Protein AF-A0A7Y2EIY2-F1 (afdb_monomer_lite)

Structure (mmCIF, N/CA/C/O backbone):
data_AF-A0A7Y2EIY2-F1
#
_entry.id   AF-A0A7Y2EIY2-F1
#
loop_
_atom_site.group_PDB
_atom_site.id
_atom_site.type_symbol
_atom_site.label_atom_id
_atom_site.label_alt_id
_atom_site.label_comp_id
_atom_site.label_asym_id
_atom_site.label_entity_id
_atom_site.label_seq_id
_atom_site.pdbx_PDB_ins_code
_atom_site.Cartn_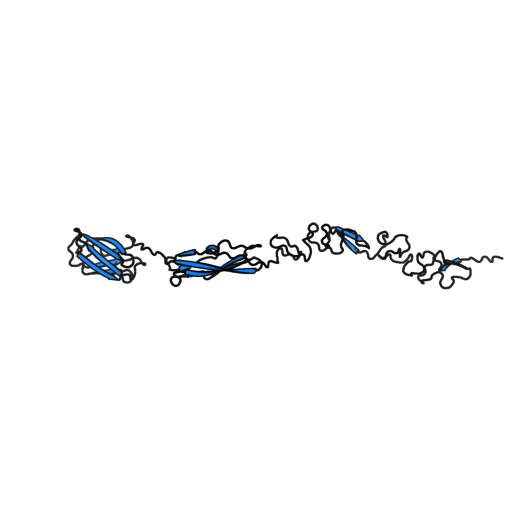x
_atom_site.Cartn_y
_atom_site.Cartn_z
_atom_site.occupancy
_atom_site.B_iso_or_equiv
_atom_site.auth_seq_id
_atom_site.auth_comp_id
_atom_site.auth_asym_id
_atom_site.auth_atom_id
_atom_site.pdbx_PDB_model_num
ATOM 1 N N . VAL A 1 1 ? 58.779 0.451 -79.834 1.00 50.25 1 VAL A N 1
ATOM 2 C CA . VAL A 1 1 ? 59.204 -0.744 -79.082 1.00 50.25 1 VAL A CA 1
ATOM 3 C C . VAL A 1 1 ? 58.528 -0.614 -77.742 1.00 50.25 1 VAL A C 1
ATOM 5 O O . VAL A 1 1 ? 58.854 0.312 -77.015 1.00 50.25 1 VAL A O 1
ATOM 8 N N . ASP A 1 2 ? 57.489 -1.407 -77.514 1.00 51.69 2 ASP A N 1
ATOM 9 C CA . ASP A 1 2 ? 57.012 -1.652 -76.159 1.00 51.69 2 ASP A CA 1
ATOM 10 C C . ASP A 1 2 ? 58.136 -2.437 -75.468 1.00 51.69 2 ASP A C 1
ATOM 12 O O . ASP A 1 2 ? 58.517 -3.509 -75.938 1.00 51.69 2 ASP A O 1
ATOM 16 N N . ASN A 1 3 ? 58.761 -1.839 -74.453 1.00 63.97 3 ASN A N 1
ATOM 17 C CA . ASN A 1 3 ? 59.913 -2.408 -73.748 1.00 63.97 3 ASN A CA 1
ATOM 18 C C . ASN A 1 3 ? 59.520 -3.560 -72.799 1.00 63.97 3 ASN A C 1
ATOM 20 O O . ASN A 1 3 ? 60.328 -3.944 -71.957 1.00 63.97 3 ASN A O 1
ATOM 24 N N . GLY A 1 4 ? 58.306 -4.111 -72.910 1.00 69.50 4 GLY A N 1
ATOM 25 C CA . GLY A 1 4 ? 57.799 -5.093 -71.954 1.00 69.50 4 GLY A CA 1
ATOM 26 C C . GLY A 1 4 ? 57.522 -4.453 -70.596 1.00 69.50 4 GLY A C 1
ATOM 27 O O . GLY A 1 4 ? 57.727 -5.091 -69.566 1.00 69.50 4 GLY A O 1
ATOM 28 N N . LEU A 1 5 ? 57.127 -3.174 -70.596 1.00 76.06 5 LEU A N 1
ATOM 29 C CA . LEU A 1 5 ? 56.765 -2.456 -69.379 1.00 76.06 5 LEU A CA 1
ATOM 30 C C . LEU A 1 5 ? 55.348 -2.862 -68.981 1.00 76.06 5 LEU A C 1
ATOM 32 O O . LEU A 1 5 ? 54.391 -2.619 -69.714 1.00 76.06 5 LEU A O 1
ATOM 36 N N . THR A 1 6 ? 55.220 -3.482 -67.815 1.00 84.88 6 THR A N 1
ATOM 37 C CA . THR A 1 6 ? 53.922 -3.808 -67.230 1.00 84.88 6 THR A CA 1
ATOM 38 C C . THR A 1 6 ? 53.329 -2.543 -66.622 1.00 84.88 6 THR A C 1
ATOM 40 O O . THR A 1 6 ? 53.934 -1.941 -65.737 1.00 84.88 6 THR A O 1
ATOM 43 N N . PHE A 1 7 ? 52.159 -2.131 -67.104 1.00 89.12 7 PHE A N 1
ATOM 44 C CA . PHE A 1 7 ? 51.381 -1.067 -66.479 1.00 89.12 7 PHE A CA 1
ATOM 45 C C . PHE A 1 7 ? 50.544 -1.656 -65.349 1.00 89.12 7 PHE A C 1
ATOM 47 O O . PHE A 1 7 ? 49.844 -2.648 -65.553 1.00 89.12 7 PHE A O 1
ATOM 54 N N . THR A 1 8 ? 50.610 -1.023 -64.184 1.00 93.75 8 THR A N 1
ATOM 55 C CA . THR A 1 8 ? 49.742 -1.319 -63.045 1.00 93.75 8 THR A CA 1
ATOM 56 C C . THR A 1 8 ? 48.711 -0.204 -62.936 1.00 93.75 8 THR A C 1
ATOM 58 O O . THR A 1 8 ? 49.049 0.975 -63.078 1.00 93.75 8 THR A O 1
ATOM 61 N N . THR A 1 9 ? 47.452 -0.578 -62.728 1.00 95.88 9 THR A N 1
ATOM 62 C CA . THR A 1 9 ? 46.372 0.362 -62.417 1.00 95.88 9 THR A CA 1
ATOM 63 C C . THR A 1 9 ? 46.366 0.622 -60.915 1.00 95.88 9 THR A C 1
ATOM 65 O O . THR A 1 9 ? 46.414 -0.325 -60.134 1.00 95.88 9 THR A O 1
ATOM 68 N N . TYR A 1 10 ? 46.332 1.896 -60.542 1.00 96.75 10 TYR A N 1
ATOM 69 C CA . TYR A 1 10 ? 46.174 2.374 -59.175 1.00 96.75 10 TYR A CA 1
ATOM 70 C C . TYR A 1 10 ? 44.894 3.210 -59.072 1.00 96.75 10 TYR A C 1
ATOM 72 O O . TYR A 1 10 ? 44.457 3.791 -60.072 1.00 96.75 10 TYR A O 1
ATOM 80 N N . TYR A 1 11 ? 44.335 3.284 -57.873 1.00 97.44 11 TYR A N 1
ATOM 81 C CA . TYR A 1 11 ? 43.035 3.866 -57.542 1.00 97.44 11 TYR A CA 1
ATOM 82 C C . TYR A 1 11 ? 43.250 5.018 -56.570 1.00 97.44 11 TYR A C 1
ATOM 84 O O . TYR A 1 11 ? 44.154 4.915 -55.744 1.00 97.44 11 TYR A O 1
ATOM 92 N N . ALA A 1 12 ? 42.540 6.133 -56.742 1.00 97.44 12 ALA A N 1
ATOM 93 C CA . ALA A 1 12 ? 42.680 7.279 -55.844 1.00 97.44 12 ALA A CA 1
ATOM 94 C C . ALA A 1 12 ? 42.303 6.861 -54.417 1.00 97.44 12 ALA A C 1
ATOM 96 O O . ALA A 1 12 ? 41.363 6.097 -54.277 1.00 97.44 12 ALA A O 1
ATOM 97 N N . ASP A 1 13 ? 43.079 7.321 -53.440 1.00 96.62 13 ASP A N 1
ATOM 98 C CA . ASP A 1 13 ? 42.888 7.126 -51.995 1.00 96.62 13 ASP A CA 1
ATOM 99 C C . ASP A 1 13 ? 42.831 8.534 -51.385 1.00 96.62 13 ASP A C 1
ATOM 101 O O . ASP A 1 13 ? 43.875 9.160 -51.126 1.00 96.62 13 ASP A O 1
ATOM 105 N N . SER A 1 14 ? 41.631 9.119 -51.347 1.00 96.25 14 SER A N 1
ATOM 106 C CA . SER A 1 14 ? 41.454 10.543 -51.031 1.00 96.25 14 SER A CA 1
ATOM 107 C C . SER A 1 14 ? 41.380 10.821 -49.528 1.00 96.25 14 SER A C 1
ATOM 109 O O . SER A 1 14 ? 41.722 11.937 -49.108 1.00 96.25 14 SER A O 1
ATOM 111 N N . ASP A 1 15 ? 40.989 9.840 -48.718 1.00 95.38 15 ASP A N 1
ATOM 112 C CA . ASP A 1 15 ? 40.907 9.945 -47.259 1.00 95.38 15 ASP A CA 1
ATOM 113 C C . ASP A 1 15 ? 42.097 9.311 -46.508 1.00 95.38 15 ASP A C 1
ATOM 115 O O . ASP A 1 15 ? 42.332 9.643 -45.338 1.00 95.38 15 ASP A O 1
ATOM 119 N N . GLY A 1 16 ? 42.934 8.537 -47.203 1.00 94.81 16 GLY A N 1
ATOM 120 C CA . GLY A 1 16 ? 44.201 8.010 -46.712 1.00 94.81 16 GLY A CA 1
ATOM 121 C C . GLY A 1 16 ? 44.085 6.712 -45.915 1.00 94.81 16 GLY A C 1
ATOM 122 O O . GLY A 1 16 ? 44.970 6.456 -45.085 1.00 94.81 16 GLY A O 1
ATOM 123 N N . ASP A 1 17 ? 43.027 5.927 -46.107 1.00 95.06 17 ASP A N 1
ATOM 124 C CA . ASP A 1 17 ? 42.770 4.690 -45.363 1.00 95.06 17 ASP A CA 1
ATOM 125 C C . ASP A 1 17 ? 43.357 3.418 -45.998 1.00 95.06 17 ASP A C 1
ATOM 127 O O . ASP A 1 17 ? 43.323 2.341 -45.394 1.00 95.06 17 ASP A O 1
ATOM 131 N N . THR A 1 18 ? 44.024 3.577 -47.146 1.00 95.81 18 THR A N 1
ATOM 132 C CA . THR A 1 18 ? 44.702 2.554 -47.955 1.00 95.81 18 THR A CA 1
ATOM 133 C C . THR A 1 18 ? 43.826 1.727 -48.896 1.00 95.81 18 THR A C 1
ATOM 135 O O . THR A 1 18 ? 44.367 0.881 -49.625 1.00 95.81 18 THR A O 1
ATOM 138 N N . PHE A 1 19 ? 42.529 2.003 -48.937 1.00 96.69 19 PHE A N 1
ATOM 139 C CA . PHE A 1 19 ? 41.610 1.551 -49.971 1.00 96.69 19 PHE A CA 1
ATOM 140 C C . PHE A 1 19 ? 41.433 2.677 -51.001 1.00 96.69 19 PHE A C 1
ATOM 142 O O . PHE A 1 19 ? 41.952 3.774 -50.823 1.00 96.69 19 PHE A O 1
ATOM 149 N N . GLY A 1 20 ? 40.901 2.369 -52.185 1.00 95.81 20 GLY A N 1
ATOM 150 C CA . GLY A 1 20 ? 40.777 3.397 -53.215 1.00 95.81 20 GLY A CA 1
ATOM 151 C C . GLY A 1 20 ? 39.577 3.239 -54.129 1.00 95.81 20 GLY A C 1
ATOM 152 O O . GLY A 1 20 ? 39.061 2.136 -54.323 1.00 95.81 20 GLY A O 1
ATOM 153 N N . ASP A 1 21 ? 39.166 4.353 -54.735 1.00 95.19 21 ASP A N 1
ATOM 154 C CA . ASP A 1 21 ? 37.967 4.469 -55.566 1.00 95.19 21 ASP A CA 1
ATOM 155 C C . ASP A 1 21 ? 38.113 3.716 -56.911 1.00 95.19 21 ASP A C 1
ATOM 157 O O . ASP A 1 21 ? 38.903 4.125 -57.780 1.00 95.19 21 ASP A O 1
ATOM 161 N N . PRO A 1 22 ? 37.304 2.670 -57.183 1.00 92.94 22 PRO A N 1
ATOM 162 C CA . PRO A 1 22 ? 37.333 1.931 -58.448 1.00 92.94 22 PRO A CA 1
ATOM 163 C C . PRO A 1 22 ? 36.976 2.782 -59.679 1.00 92.94 22 PRO A C 1
ATOM 165 O O . PRO A 1 22 ? 37.293 2.401 -60.812 1.00 92.94 22 PRO A O 1
ATOM 168 N N . SER A 1 23 ? 36.313 3.924 -59.486 1.00 93.81 23 SER A N 1
ATOM 169 C CA . SER A 1 23 ? 35.916 4.865 -60.533 1.00 93.81 23 SER A CA 1
ATOM 170 C C . SER A 1 23 ? 36.991 5.915 -60.853 1.00 93.81 23 SER A C 1
ATOM 172 O O . SER A 1 23 ? 36.981 6.490 -61.950 1.00 93.81 23 SER A O 1
ATOM 174 N N . SER A 1 24 ? 37.973 6.098 -59.963 1.00 95.06 24 SER A N 1
ATOM 175 C CA . SER A 1 24 ? 39.055 7.076 -60.088 1.00 95.06 24 SER A CA 1
ATOM 176 C C . SER A 1 24 ? 40.410 6.378 -60.221 1.00 95.06 24 SER A C 1
ATOM 178 O O . SER A 1 24 ? 41.074 6.044 -59.244 1.00 95.06 24 SER A O 1
ATOM 180 N N . THR A 1 25 ? 40.846 6.141 -61.465 1.00 96.25 25 THR A N 1
ATOM 181 C CA . THR A 1 25 ? 42.026 5.302 -61.743 1.00 96.25 25 THR A CA 1
ATOM 182 C C . THR A 1 25 ? 43.114 5.993 -62.554 1.00 96.25 25 THR A C 1
ATOM 184 O O . THR A 1 25 ? 42.864 6.844 -63.412 1.00 96.25 25 THR A O 1
ATOM 187 N N . VAL A 1 26 ? 44.353 5.554 -62.339 1.00 95.31 26 VAL A N 1
ATOM 188 C CA . VAL A 1 26 ? 45.524 5.932 -63.134 1.00 95.31 26 VAL A CA 1
ATOM 189 C C . VAL A 1 26 ? 46.367 4.696 -63.442 1.00 95.31 26 VAL A C 1
ATOM 191 O O . VAL A 1 26 ? 46.608 3.856 -62.583 1.00 95.31 26 VAL A O 1
ATOM 194 N N . SER A 1 27 ? 46.826 4.554 -64.687 1.00 94.50 27 SER A N 1
ATOM 195 C CA . SER A 1 27 ? 47.703 3.444 -65.091 1.00 94.50 27 SER A CA 1
ATOM 196 C C . SER A 1 27 ? 49.106 3.950 -65.401 1.00 94.50 27 SER A C 1
ATOM 198 O O . SER A 1 27 ? 49.280 4.840 -66.234 1.00 94.50 27 SER A O 1
ATOM 200 N N . THR A 1 28 ? 50.114 3.369 -64.752 1.00 93.12 28 THR A N 1
ATOM 201 C CA . THR A 1 28 ? 51.519 3.786 -64.882 1.00 93.12 28 THR A CA 1
ATOM 202 C C . THR A 1 28 ? 52.478 2.597 -64.772 1.00 93.12 28 THR A C 1
ATOM 204 O O . THR A 1 28 ? 52.131 1.550 -64.227 1.00 93.12 28 THR A O 1
ATOM 207 N N . CYS A 1 29 ? 53.687 2.750 -65.317 1.00 91.31 29 CYS A N 1
ATOM 208 C CA . CYS A 1 29 ? 54.797 1.805 -65.174 1.00 91.31 29 CYS A CA 1
ATOM 209 C C . CYS A 1 29 ? 55.865 2.267 -64.159 1.00 91.31 29 CYS A C 1
ATOM 211 O O . CYS A 1 29 ? 56.843 1.552 -63.951 1.00 91.31 29 CYS A O 1
ATOM 213 N N . ASP A 1 30 ? 55.680 3.436 -63.529 1.00 89.06 30 ASP A N 1
ATOM 214 C CA . ASP A 1 30 ? 56.668 4.082 -62.645 1.00 89.06 30 ASP A CA 1
ATOM 215 C C . ASP A 1 30 ? 56.374 3.898 -61.135 1.00 89.06 30 ASP A C 1
ATOM 217 O O . ASP A 1 30 ? 57.041 4.498 -60.293 1.00 89.06 30 ASP A O 1
ATOM 221 N N . GLY A 1 31 ? 55.403 3.045 -60.781 1.00 86.75 31 GLY A N 1
ATOM 222 C CA . GLY A 1 31 ? 54.937 2.819 -59.402 1.00 86.75 31 GLY A CA 1
ATOM 223 C C . GLY A 1 31 ? 53.730 3.684 -59.007 1.00 86.75 31 GLY A C 1
ATOM 224 O O . GLY A 1 31 ? 53.249 4.474 -59.815 1.00 86.75 31 GLY A O 1
ATOM 225 N N . ALA A 1 32 ? 53.232 3.517 -57.774 1.00 90.81 32 ALA A N 1
ATOM 226 C CA . ALA A 1 32 ? 52.038 4.208 -57.272 1.00 90.81 32 ALA A CA 1
ATOM 227 C C . ALA A 1 32 ? 52.253 5.733 -57.204 1.00 90.81 32 ALA A C 1
ATOM 229 O O . ALA A 1 32 ? 53.194 6.180 -56.535 1.00 90.81 32 ALA A O 1
ATOM 230 N N . PRO A 1 33 ? 51.415 6.549 -57.867 1.00 94.50 33 PRO A N 1
ATOM 231 C CA . PRO A 1 33 ? 51.390 7.990 -57.632 1.00 94.50 33 PRO A CA 1
ATOM 232 C C . PRO A 1 33 ? 50.999 8.317 -56.181 1.00 94.50 33 PRO A C 1
ATOM 234 O O . PRO A 1 33 ? 50.377 7.511 -55.499 1.00 94.50 33 PRO A O 1
ATOM 237 N N . ALA A 1 34 ? 51.359 9.506 -55.692 1.00 94.31 34 ALA A N 1
ATOM 238 C CA . ALA A 1 34 ? 50.953 9.935 -54.350 1.00 94.31 34 ALA A CA 1
ATOM 239 C C . ALA A 1 34 ? 49.422 10.083 -54.263 1.00 94.31 34 ALA A C 1
ATOM 241 O O . ALA A 1 34 ? 48.839 10.716 -55.144 1.00 94.31 34 ALA A O 1
ATOM 242 N N . GLY A 1 35 ? 48.813 9.536 -53.204 1.00 94.31 35 GLY A N 1
ATOM 243 C CA . GLY A 1 35 ? 47.353 9.490 -53.029 1.00 94.31 35 GLY A CA 1
ATOM 244 C C . GLY A 1 35 ? 46.663 8.437 -53.899 1.00 94.31 35 GLY A C 1
ATOM 245 O O . GLY A 1 35 ? 45.518 8.635 -54.279 1.00 94.31 35 GLY A O 1
ATOM 246 N N . TYR A 1 36 ? 47.386 7.387 -54.309 1.00 96.69 36 TYR A N 1
ATOM 247 C CA . TYR A 1 36 ? 46.819 6.257 -55.037 1.00 96.69 36 TYR A CA 1
ATOM 248 C C . TYR A 1 36 ? 47.320 4.922 -54.469 1.00 96.69 36 TYR A C 1
ATOM 250 O O . TYR A 1 36 ? 48.512 4.774 -54.175 1.00 96.69 36 TYR A O 1
ATOM 258 N N . VAL A 1 37 ? 46.440 3.925 -54.411 1.00 96.50 37 VAL A N 1
ATOM 259 C CA . VAL A 1 37 ? 46.707 2.569 -53.906 1.00 96.50 37 VAL A CA 1
ATOM 260 C C . VAL A 1 37 ? 46.382 1.499 -54.949 1.00 96.50 37 VAL A C 1
ATOM 262 O O . VAL A 1 37 ? 45.875 1.787 -56.030 1.00 96.50 37 VAL A O 1
ATOM 265 N N . THR A 1 38 ? 46.781 0.250 -54.697 1.00 95.75 38 THR A N 1
ATOM 266 C CA . THR A 1 38 ? 46.476 -0.880 -55.599 1.00 95.75 38 THR A CA 1
ATOM 267 C C . THR A 1 38 ? 45.135 -1.532 -55.312 1.00 95.75 38 THR A C 1
ATOM 269 O O . THR A 1 38 ? 44.630 -2.251 -56.173 1.00 95.75 38 THR A O 1
ATOM 272 N N . ASP A 1 39 ? 44.628 -1.344 -54.097 1.00 95.56 39 ASP A N 1
ATOM 273 C CA . ASP A 1 39 ? 43.309 -1.819 -53.710 1.00 95.56 39 ASP A CA 1
ATOM 274 C C . ASP A 1 39 ? 42.236 -0.893 -54.299 1.00 95.56 39 ASP A C 1
ATOM 276 O O . ASP A 1 39 ? 42.481 0.292 -54.486 1.00 95.56 39 ASP A O 1
ATOM 280 N N . ASN A 1 40 ? 41.090 -1.445 -54.673 1.00 95.38 40 ASN A N 1
ATOM 281 C CA . ASN A 1 40 ? 40.009 -0.725 -55.348 1.00 95.38 40 ASN A CA 1
ATOM 282 C C . ASN A 1 40 ? 38.635 -1.005 -54.748 1.00 95.38 40 ASN A C 1
ATOM 284 O O . ASN A 1 40 ? 37.622 -0.960 -55.449 1.00 95.38 40 ASN A O 1
ATOM 288 N N . THR A 1 41 ? 38.641 -1.437 -53.494 1.00 95.25 41 THR A N 1
ATOM 289 C CA . THR A 1 41 ? 37.476 -1.982 -52.804 1.00 95.25 41 THR A CA 1
ATOM 290 C C . THR A 1 41 ? 36.796 -0.956 -51.900 1.00 95.25 41 THR A C 1
ATOM 292 O O . THR A 1 41 ? 35.857 -1.313 -51.199 1.00 95.25 41 THR A O 1
ATOM 295 N N . ASP A 1 42 ? 37.223 0.307 -51.960 1.00 95.50 42 ASP A N 1
ATOM 296 C CA . ASP A 1 42 ? 36.619 1.410 -51.217 1.00 95.50 42 ASP A CA 1
ATOM 297 C C . ASP A 1 42 ? 35.251 1.791 -51.799 1.00 95.50 42 ASP A C 1
ATOM 299 O O . ASP A 1 42 ? 35.110 1.992 -53.015 1.00 95.50 42 ASP A O 1
ATOM 303 N N . CYS A 1 43 ? 34.242 1.868 -50.932 1.00 93.81 43 CYS A N 1
ATOM 304 C CA . CYS A 1 43 ? 32.895 2.279 -51.296 1.00 93.81 43 CYS A CA 1
ATOM 305 C C . CYS A 1 43 ? 32.601 3.770 -51.029 1.00 93.81 43 CYS A C 1
ATOM 307 O O . CYS A 1 43 ? 31.674 4.297 -51.656 1.00 93.81 43 CYS A O 1
ATOM 309 N N . ASP A 1 44 ? 33.398 4.471 -50.212 1.00 95.00 44 ASP A N 1
ATOM 310 C CA . ASP A 1 44 ? 33.376 5.930 -50.038 1.00 95.00 44 ASP A CA 1
ATOM 311 C C . ASP A 1 44 ? 34.788 6.485 -49.767 1.00 95.00 44 ASP A C 1
ATOM 313 O O . ASP A 1 44 ? 35.144 6.788 -48.634 1.00 95.00 44 ASP A O 1
ATOM 317 N N . ASP A 1 45 ? 35.517 6.770 -50.853 1.00 94.56 45 ASP A N 1
ATOM 318 C CA . ASP A 1 45 ? 36.885 7.335 -50.870 1.00 94.56 45 ASP A CA 1
ATOM 319 C C . ASP A 1 45 ? 37.023 8.712 -50.187 1.00 94.56 45 ASP A C 1
ATOM 321 O O . ASP A 1 45 ? 38.080 9.344 -50.205 1.00 94.56 45 ASP A O 1
ATOM 325 N N . THR A 1 46 ? 35.940 9.260 -49.634 1.00 95.81 46 THR A N 1
ATOM 326 C CA . THR A 1 46 ? 35.964 10.498 -48.851 1.00 95.81 46 THR A CA 1
ATOM 327 C C . THR A 1 46 ? 35.868 10.274 -47.341 1.00 95.81 46 THR A C 1
ATOM 329 O O . THR A 1 46 ? 35.969 11.254 -46.586 1.00 95.81 46 THR A O 1
ATOM 332 N N . ALA A 1 47 ? 35.693 9.031 -46.891 1.00 96.31 47 ALA A N 1
ATOM 333 C CA . ALA A 1 47 ? 35.430 8.661 -45.512 1.00 96.31 47 ALA A CA 1
ATOM 334 C C . ALA A 1 47 ? 36.247 7.436 -45.054 1.00 96.31 47 ALA A C 1
ATOM 336 O O . ALA A 1 47 ? 35.769 6.315 -45.101 1.00 96.31 47 ALA A O 1
ATOM 337 N N . ALA A 1 48 ? 37.382 7.683 -44.386 1.00 95.88 48 ALA A N 1
ATOM 338 C CA . ALA A 1 48 ? 38.332 6.651 -43.927 1.00 95.88 48 ALA A CA 1
ATOM 339 C C . ALA A 1 48 ? 37.785 5.586 -42.942 1.00 95.88 48 ALA A C 1
ATOM 341 O O . ALA A 1 48 ? 38.527 4.739 -42.441 1.00 95.88 48 ALA A O 1
ATOM 342 N N . ALA A 1 49 ? 36.518 5.705 -42.544 1.00 95.94 49 ALA A N 1
ATOM 343 C CA . ALA A 1 49 ? 35.797 4.738 -41.721 1.00 95.94 49 ALA A CA 1
ATOM 344 C C . ALA A 1 49 ? 34.845 3.854 -42.548 1.00 95.94 49 ALA A C 1
ATOM 346 O O . ALA A 1 49 ? 34.122 3.060 -41.955 1.00 95.94 49 ALA A O 1
ATOM 347 N N . VAL A 1 50 ? 34.822 4.021 -43.870 1.00 96.81 50 VAL A N 1
ATOM 348 C CA . VAL A 1 50 ? 33.937 3.351 -44.820 1.00 96.81 50 VAL A CA 1
ATOM 349 C C . VAL A 1 50 ? 34.812 2.599 -45.820 1.00 96.81 50 VAL A C 1
ATOM 351 O O . VAL A 1 50 ? 35.134 3.090 -46.891 1.00 96.81 50 VAL A O 1
ATOM 354 N N . ASN A 1 51 ? 35.266 1.415 -45.424 1.00 95.94 51 ASN A N 1
ATOM 355 C CA . ASN A 1 51 ? 36.147 0.571 -46.220 1.00 95.94 51 ASN A CA 1
ATOM 356 C C . ASN A 1 51 ? 36.032 -0.900 -45.799 1.00 95.94 51 ASN A C 1
ATOM 358 O O . ASN A 1 51 ? 35.646 -1.181 -44.669 1.00 95.94 51 ASN A O 1
ATOM 362 N N . PRO A 1 52 ? 36.499 -1.860 -46.616 1.00 96.06 52 PRO A N 1
ATOM 363 C CA . PRO A 1 52 ? 36.379 -3.297 -46.334 1.00 96.06 52 PRO A CA 1
ATOM 364 C C . PRO A 1 52 ? 37.019 -3.845 -45.058 1.00 96.06 52 PRO A C 1
ATOM 366 O O . PRO A 1 52 ? 36.888 -5.035 -44.764 1.00 96.06 52 PRO A O 1
ATOM 369 N N . ALA A 1 53 ? 37.797 -3.037 -44.339 1.00 95.25 53 ALA A N 1
ATOM 370 C CA . ALA A 1 53 ? 38.375 -3.407 -43.053 1.00 95.25 53 ALA A CA 1
ATOM 371 C C . ALA A 1 53 ? 37.744 -2.654 -41.871 1.00 95.25 53 ALA A C 1
ATOM 373 O O . ALA A 1 53 ? 38.169 -2.868 -40.727 1.00 95.25 53 ALA A O 1
ATOM 374 N N . ALA A 1 54 ? 36.773 -1.778 -42.123 1.00 95.94 54 ALA A N 1
ATOM 375 C CA . ALA A 1 54 ? 36.025 -1.088 -41.093 1.00 95.94 54 ALA A CA 1
ATOM 376 C C . ALA A 1 54 ? 35.133 -2.062 -40.309 1.00 95.94 54 ALA A C 1
ATOM 378 O O . ALA A 1 54 ? 34.963 -3.228 -40.653 1.00 95.94 54 ALA A O 1
ATOM 379 N N . THR A 1 55 ? 34.630 -1.593 -39.172 1.00 95.25 55 THR A N 1
ATOM 380 C CA . THR A 1 55 ? 33.619 -2.314 -38.397 1.00 95.25 55 THR A CA 1
ATOM 381 C C . THR A 1 55 ? 32.286 -1.666 -38.681 1.00 95.25 55 THR A C 1
ATOM 383 O O . THR A 1 55 ? 32.167 -0.460 -38.466 1.00 95.25 55 THR A O 1
ATOM 386 N N . GLU A 1 56 ? 31.306 -2.469 -39.067 1.00 96.81 56 GLU A N 1
ATOM 387 C CA . GLU A 1 56 ? 29.939 -2.001 -39.221 1.00 96.81 56 GLU A CA 1
ATOM 388 C C . GLU A 1 56 ? 29.369 -1.513 -37.884 1.00 96.81 56 GLU A C 1
ATOM 390 O O . GLU A 1 56 ? 29.470 -2.182 -36.841 1.00 96.81 56 GLU A O 1
ATOM 395 N N . ILE A 1 57 ? 28.778 -0.321 -37.902 1.00 95.81 57 ILE A N 1
ATOM 396 C CA . ILE A 1 57 ? 28.130 0.297 -36.747 1.00 95.81 57 ILE A CA 1
ATOM 397 C C . ILE A 1 57 ? 26.737 0.802 -37.111 1.00 95.81 57 ILE A C 1
ATOM 399 O O . ILE A 1 57 ? 26.442 1.070 -38.259 1.00 95.81 57 ILE A O 1
ATOM 403 N N . CYS A 1 58 ? 25.886 0.978 -36.098 1.00 96.50 58 CYS A N 1
ATOM 404 C CA . CYS A 1 58 ? 24.528 1.498 -36.272 1.00 96.50 58 CYS A CA 1
ATOM 405 C C . CYS A 1 58 ? 24.497 2.998 -36.651 1.00 96.50 58 CYS A C 1
ATOM 407 O O . CYS A 1 58 ? 24.167 3.841 -35.805 1.00 96.50 58 CYS A O 1
ATOM 409 N N . ASP A 1 59 ? 24.851 3.349 -37.886 1.00 95.12 59 ASP A N 1
ATOM 410 C CA . ASP A 1 59 ? 24.826 4.723 -38.406 1.00 95.12 59 ASP A CA 1
ATOM 411 C C . ASP A 1 59 ? 24.086 4.884 -39.752 1.00 95.12 59 ASP A C 1
ATOM 413 O O . ASP A 1 59 ? 23.901 6.018 -40.218 1.00 95.12 59 ASP A O 1
ATOM 417 N N . GLY A 1 60 ? 23.567 3.789 -40.320 1.00 94.12 60 GLY A N 1
ATOM 418 C CA . GLY A 1 60 ? 22.839 3.782 -41.589 1.00 94.12 60 GLY A CA 1
ATOM 419 C C . GLY A 1 60 ? 23.727 3.803 -42.834 1.00 94.12 60 GLY A C 1
ATOM 420 O O . GLY A 1 60 ? 23.208 4.065 -43.928 1.00 94.12 60 GLY A O 1
ATOM 421 N N . ILE A 1 61 ? 25.031 3.570 -42.683 1.00 95.06 61 ILE A N 1
ATOM 422 C CA . ILE A 1 61 ? 26.029 3.473 -43.749 1.00 95.06 61 ILE A CA 1
ATOM 423 C C . ILE A 1 61 ? 26.582 2.045 -43.754 1.00 95.06 61 ILE A C 1
ATOM 425 O O . ILE A 1 61 ? 26.792 1.477 -42.701 1.00 95.06 61 ILE A O 1
ATOM 429 N N . ASP A 1 62 ? 26.839 1.500 -44.944 1.00 96.69 62 ASP A N 1
ATOM 430 C CA . ASP A 1 62 ? 27.629 0.274 -45.130 1.00 96.69 62 ASP A CA 1
ATOM 431 C C . ASP A 1 62 ? 29.103 0.626 -44.879 1.00 96.69 62 ASP A C 1
ATOM 433 O O . ASP A 1 62 ? 29.790 1.105 -45.786 1.00 96.69 62 ASP A O 1
ATOM 437 N N . ASN A 1 63 ? 29.557 0.543 -43.628 1.00 96.75 63 ASN A N 1
ATOM 438 C CA . ASN A 1 63 ? 30.905 0.934 -43.239 1.00 96.75 63 ASN A CA 1
ATOM 439 C C . ASN A 1 63 ? 31.941 -0.069 -43.750 1.00 96.75 63 ASN A C 1
ATOM 441 O O . ASN A 1 63 ? 33.050 0.347 -44.071 1.00 96.75 63 ASN A O 1
ATOM 445 N N . ASP A 1 64 ? 31.624 -1.364 -43.811 1.00 96.50 64 ASP A N 1
ATOM 446 C CA . ASP A 1 64 ? 32.574 -2.405 -44.222 1.00 96.50 64 ASP A CA 1
ATOM 447 C C . ASP A 1 64 ? 32.473 -2.815 -45.706 1.00 96.50 64 ASP A C 1
ATOM 449 O O . ASP A 1 64 ? 33.149 -3.740 -46.165 1.00 96.50 64 ASP A O 1
ATOM 453 N N . CYS A 1 65 ? 31.699 -2.061 -46.489 1.00 95.56 65 CYS A N 1
ATOM 454 C CA . CYS A 1 65 ? 31.546 -2.190 -47.935 1.00 95.56 65 CYS A CA 1
ATOM 455 C C . CYS A 1 65 ? 31.145 -3.603 -48.404 1.00 95.56 65 CYS A C 1
ATOM 457 O O . CYS A 1 65 ? 31.489 -4.009 -49.528 1.00 95.56 65 CYS A O 1
ATOM 459 N N . ASP A 1 66 ? 30.446 -4.383 -47.578 1.00 95.62 66 ASP A N 1
ATOM 460 C CA . ASP A 1 66 ? 30.027 -5.745 -47.914 1.00 95.62 66 ASP A CA 1
ATOM 461 C C . ASP A 1 66 ? 28.653 -5.800 -48.623 1.00 95.62 66 ASP A C 1
ATOM 463 O O . ASP A 1 66 ? 28.260 -6.834 -49.192 1.00 95.62 66 ASP A O 1
ATOM 467 N N . GLY A 1 67 ? 27.972 -4.649 -48.697 1.00 95.06 67 GLY A N 1
ATOM 468 C CA . GLY A 1 67 ? 26.669 -4.454 -49.322 1.00 95.06 67 GLY A CA 1
ATOM 469 C C . GLY A 1 67 ? 25.479 -4.636 -48.378 1.00 95.06 67 GLY A C 1
ATOM 470 O O . GLY A 1 67 ? 24.333 -4.616 -48.853 1.00 95.06 67 GLY A O 1
ATOM 471 N N . LEU A 1 68 ? 25.720 -4.844 -47.085 1.00 96.81 68 LEU A N 1
ATOM 472 C CA . LEU A 1 68 ? 24.727 -4.891 -46.019 1.00 96.81 68 LEU A CA 1
ATOM 473 C C . LEU A 1 68 ? 24.841 -3.619 -45.164 1.00 96.81 68 LEU A C 1
ATOM 475 O O . LEU A 1 68 ? 25.851 -2.939 -45.172 1.00 96.81 68 LEU A O 1
ATOM 479 N N . ILE A 1 69 ? 23.742 -3.228 -44.517 1.00 95.75 69 ILE A N 1
ATOM 480 C CA . ILE A 1 69 ? 23.684 -2.006 -43.699 1.00 95.75 69 ILE A CA 1
ATOM 481 C C . ILE A 1 69 ? 23.004 -2.351 -42.380 1.00 95.75 69 ILE A C 1
ATOM 483 O O . ILE A 1 69 ? 21.902 -2.921 -42.397 1.00 95.75 69 ILE A O 1
ATOM 487 N N . ASP A 1 70 ? 23.607 -1.941 -41.266 1.00 95.50 70 ASP A N 1
ATOM 488 C CA . ASP A 1 70 ? 23.057 -2.031 -39.912 1.00 95.50 70 ASP A CA 1
ATOM 489 C C . ASP A 1 70 ? 22.475 -3.437 -39.603 1.00 95.50 70 ASP A C 1
ATOM 491 O O . ASP A 1 70 ? 23.150 -4.455 -39.700 1.00 95.50 70 ASP A O 1
ATOM 495 N N . ASP A 1 71 ? 21.176 -3.529 -39.274 1.00 95.44 71 ASP A N 1
ATOM 496 C CA . ASP A 1 71 ? 20.466 -4.766 -38.913 1.00 95.44 71 ASP A CA 1
ATOM 497 C C . ASP A 1 71 ? 20.429 -5.820 -40.040 1.00 95.44 71 ASP A C 1
ATOM 499 O O . ASP A 1 71 ? 20.053 -6.974 -39.804 1.00 95.44 71 ASP A O 1
ATOM 503 N N . ALA A 1 72 ? 20.757 -5.437 -41.279 1.00 95.94 72 ALA A N 1
ATOM 504 C CA . ALA A 1 72 ? 20.909 -6.381 -42.381 1.00 95.94 72 ALA A CA 1
ATOM 505 C C . ALA A 1 72 ? 22.296 -7.046 -42.406 1.00 95.94 72 ALA A C 1
ATOM 507 O O . ALA A 1 72 ? 22.417 -8.102 -43.034 1.00 95.94 72 ALA A O 1
ATOM 508 N N . ASP A 1 73 ? 23.297 -6.469 -41.733 1.00 95.75 73 ASP A N 1
ATOM 509 C CA . ASP A 1 73 ? 24.665 -6.980 -41.645 1.00 95.75 73 ASP A CA 1
ATOM 510 C C . ASP A 1 73 ? 24.875 -7.839 -40.374 1.00 95.75 73 ASP A C 1
ATOM 512 O O . ASP A 1 73 ? 24.733 -7.366 -39.246 1.00 95.75 73 ASP A O 1
ATOM 516 N N . PRO A 1 74 ? 25.253 -9.126 -40.502 1.00 94.00 74 PRO A N 1
ATOM 517 C CA . PRO A 1 74 ? 25.669 -9.959 -39.374 1.00 94.00 74 PRO A CA 1
ATOM 518 C C . PRO A 1 74 ? 26.900 -9.465 -38.590 1.00 94.00 74 PRO A C 1
ATOM 520 O O . PRO A 1 74 ? 27.140 -9.987 -37.495 1.00 94.00 74 PRO A O 1
ATOM 523 N N . SER A 1 75 ? 27.710 -8.563 -39.151 1.00 94.12 75 SER A N 1
ATOM 524 C CA . SER A 1 75 ? 28.943 -8.035 -38.557 1.00 94.12 75 SER A CA 1
ATOM 525 C C . SER A 1 75 ? 28.724 -6.795 -37.670 1.00 94.12 75 SER A C 1
ATOM 527 O O . SER A 1 75 ? 29.589 -6.480 -36.842 1.00 94.12 75 SER A O 1
ATOM 529 N N . VAL A 1 76 ? 27.539 -6.172 -37.754 1.00 96.81 76 VAL A N 1
ATOM 530 C CA . VAL A 1 76 ? 27.192 -4.919 -37.068 1.00 96.81 76 VAL A CA 1
ATOM 531 C C . VAL A 1 76 ? 27.422 -4.952 -35.555 1.00 96.81 76 VAL A C 1
ATOM 533 O O . VAL A 1 76 ? 27.032 -5.871 -34.821 1.00 96.81 76 VAL A O 1
ATOM 536 N N . SER A 1 77 ? 28.005 -3.865 -35.059 1.00 94.88 77 SER A N 1
ATOM 537 C CA . SER A 1 77 ? 28.258 -3.601 -33.649 1.00 94.88 77 SER A CA 1
ATOM 538 C C . SER A 1 77 ? 27.498 -2.361 -33.163 1.00 94.88 77 SER A C 1
ATOM 540 O O . SER A 1 77 ? 27.181 -1.446 -33.913 1.00 94.88 77 SER A O 1
ATOM 542 N N . GLY A 1 78 ? 27.215 -2.302 -31.859 1.00 93.19 78 GLY A N 1
ATOM 543 C CA . GLY A 1 78 ? 26.525 -1.161 -31.240 1.00 93.19 78 GLY A CA 1
ATOM 544 C C . GLY A 1 78 ? 24.996 -1.254 -31.219 1.00 93.19 78 GLY A C 1
ATOM 545 O O . GLY A 1 78 ? 24.343 -0.296 -30.810 1.00 93.19 78 GLY A O 1
ATOM 546 N N . GLN A 1 79 ? 24.426 -2.404 -31.590 1.00 96.25 79 GLN A N 1
ATOM 547 C CA . GLN A 1 79 ? 22.990 -2.656 -31.465 1.00 96.25 79 GLN A CA 1
ATOM 548 C C . GLN A 1 79 ? 22.517 -2.546 -30.006 1.00 96.25 79 GLN A C 1
ATOM 550 O O . GLN A 1 79 ? 23.226 -2.914 -29.063 1.00 96.25 79 GLN A O 1
ATOM 555 N N . THR A 1 80 ? 21.282 -2.084 -29.826 1.00 96.81 80 THR A N 1
ATOM 556 C CA . THR A 1 80 ? 20.624 -1.993 -28.518 1.00 96.81 80 THR A CA 1
ATOM 557 C C . THR A 1 80 ? 19.714 -3.200 -28.310 1.00 96.81 80 THR A C 1
ATOM 559 O O . THR A 1 80 ? 19.129 -3.721 -29.258 1.00 96.81 80 THR A O 1
ATOM 562 N N . THR A 1 81 ? 19.604 -3.678 -27.069 1.00 97.62 81 THR A N 1
ATOM 563 C CA . THR A 1 81 ? 18.569 -4.654 -26.698 1.00 97.62 81 THR A CA 1
ATOM 564 C C . THR A 1 81 ? 17.288 -3.906 -26.353 1.00 97.62 81 THR A C 1
ATOM 566 O O . THR A 1 81 ? 17.300 -3.036 -25.486 1.00 97.62 81 THR A O 1
ATOM 569 N N . TRP A 1 82 ? 16.207 -4.260 -27.031 1.00 98.19 82 TRP A N 1
ATOM 570 C CA . TRP A 1 82 ? 14.870 -3.715 -26.862 1.00 98.19 82 TRP A CA 1
ATOM 571 C C . TRP A 1 82 ? 13.946 -4.798 -26.305 1.00 98.19 82 TRP A C 1
ATOM 573 O O . TRP A 1 82 ? 14.074 -5.961 -26.683 1.00 98.19 82 TRP A O 1
ATOM 583 N N . TYR A 1 83 ? 13.010 -4.425 -25.444 1.00 98.19 83 TYR A N 1
ATOM 584 C CA . TYR A 1 83 ? 12.114 -5.308 -24.695 1.00 98.19 83 TYR A CA 1
ATOM 585 C C . TYR A 1 83 ? 10.668 -5.033 -25.088 1.00 98.19 83 TYR A C 1
ATOM 587 O O . TYR A 1 83 ? 10.312 -3.875 -25.291 1.00 98.19 83 TYR A O 1
ATOM 595 N N . ALA A 1 84 ? 9.863 -6.077 -25.272 1.00 97.88 84 ALA A N 1
ATOM 596 C CA . ALA A 1 84 ? 8.493 -5.929 -25.751 1.00 97.88 84 ALA A CA 1
ATOM 597 C C . ALA A 1 84 ? 7.645 -5.167 -24.721 1.00 97.88 84 ALA A C 1
ATOM 599 O O . ALA A 1 84 ? 7.570 -5.583 -23.571 1.00 97.88 84 ALA A O 1
ATOM 600 N N . ASP A 1 85 ? 6.998 -4.089 -25.154 1.00 97.56 85 ASP A N 1
ATOM 601 C CA . ASP A 1 85 ? 6.069 -3.265 -24.370 1.00 97.56 85 ASP A CA 1
ATOM 602 C C . ASP A 1 85 ? 4.647 -3.624 -24.821 1.00 97.56 85 ASP A C 1
ATOM 604 O O . ASP A 1 85 ? 4.159 -3.170 -25.865 1.00 97.56 85 ASP A O 1
ATOM 608 N N . THR A 1 86 ? 4.036 -4.577 -24.115 1.00 96.06 86 THR A N 1
ATOM 609 C CA . THR A 1 86 ? 2.803 -5.240 -24.571 1.00 96.06 86 THR A CA 1
ATOM 610 C C . THR A 1 86 ? 1.547 -4.438 -24.232 1.00 96.06 86 THR A C 1
ATOM 612 O O . THR A 1 86 ? 0.564 -4.492 -24.982 1.00 96.06 86 THR A O 1
ATOM 615 N N . ASP A 1 87 ? 1.561 -3.690 -23.135 1.00 96.44 87 ASP A N 1
ATOM 616 C CA . ASP A 1 87 ? 0.419 -2.927 -22.630 1.00 96.44 87 ASP A CA 1
ATOM 617 C C . ASP A 1 87 ? 0.538 -1.405 -22.852 1.00 96.44 87 ASP A C 1
ATOM 619 O O . ASP A 1 87 ? -0.479 -0.695 -22.779 1.00 96.44 87 ASP A O 1
ATOM 623 N N . GLY A 1 88 ? 1.717 -0.927 -23.258 1.00 95.81 88 GLY A N 1
ATOM 624 C CA . GLY A 1 88 ? 1.970 0.422 -23.742 1.00 95.81 88 GLY A CA 1
ATOM 625 C C . GLY A 1 88 ? 2.301 1.439 -22.653 1.00 95.81 88 GLY A C 1
ATOM 626 O O . GLY A 1 88 ? 1.996 2.622 -22.858 1.00 95.81 88 GLY A O 1
ATOM 627 N N . ASP A 1 89 ? 2.862 1.027 -21.515 1.00 96.12 89 ASP A N 1
ATOM 628 C CA . ASP A 1 89 ? 3.264 1.935 -20.430 1.00 96.12 89 ASP A CA 1
ATOM 629 C C . ASP A 1 89 ? 4.721 2.409 -20.483 1.00 96.12 89 ASP A C 1
ATOM 631 O O . ASP A 1 89 ? 5.123 3.247 -19.671 1.00 96.12 89 ASP A O 1
ATOM 635 N N . THR A 1 90 ? 5.467 1.972 -21.500 1.00 96.75 90 THR A N 1
ATOM 636 C CA . THR A 1 90 ? 6.880 2.275 -21.767 1.00 96.75 90 THR A CA 1
ATOM 637 C C . THR A 1 90 ? 7.918 1.479 -20.979 1.00 96.75 90 THR A C 1
ATOM 639 O O . THR A 1 90 ? 9.118 1.733 -21.146 1.00 96.75 90 THR A O 1
ATOM 642 N N . PHE A 1 91 ? 7.489 0.491 -20.203 1.00 97.75 91 PHE A N 1
ATOM 643 C CA . PHE A 1 91 ? 8.339 -0.515 -19.586 1.00 97.75 91 PHE A CA 1
ATOM 644 C C . PHE A 1 91 ? 8.180 -1.837 -20.345 1.00 97.75 91 PHE A C 1
ATOM 646 O O . PHE A 1 91 ? 7.170 -2.095 -20.989 1.00 97.75 91 PHE A O 1
ATOM 653 N N . GLY A 1 92 ? 9.262 -2.608 -20.429 1.00 96.69 92 GLY A N 1
ATOM 654 C CA . GLY A 1 92 ? 9.316 -3.770 -21.308 1.00 96.69 92 GLY A CA 1
ATOM 655 C C . GLY A 1 92 ? 9.585 -5.077 -20.581 1.00 96.69 92 GLY A C 1
ATOM 656 O O . GLY A 1 92 ? 10.229 -5.122 -19.530 1.00 96.69 92 GLY A O 1
ATOM 657 N N . ASN A 1 93 ? 9.196 -6.163 -21.241 1.00 95.56 93 ASN A N 1
ATOM 658 C CA . ASN A 1 93 ? 9.349 -7.517 -20.739 1.00 95.56 93 ASN A CA 1
ATOM 659 C C . ASN A 1 93 ? 10.791 -8.016 -20.811 1.00 95.56 93 ASN A C 1
ATOM 661 O O . ASN A 1 93 ? 11.301 -8.315 -21.892 1.00 95.56 93 ASN A O 1
ATOM 665 N N . LEU A 1 94 ? 11.437 -8.240 -19.664 1.00 94.31 94 LEU A N 1
ATOM 666 C CA . LEU A 1 94 ? 12.789 -8.814 -19.608 1.00 94.31 94 LEU A CA 1
ATOM 667 C C . LEU A 1 94 ? 12.914 -10.174 -20.333 1.00 94.31 94 LEU A C 1
ATOM 669 O O . LEU A 1 94 ? 13.998 -10.530 -20.805 1.00 94.31 94 LEU A O 1
ATOM 673 N N . ALA A 1 95 ? 11.833 -10.953 -20.407 1.00 94.62 95 ALA A N 1
ATOM 674 C CA . ALA A 1 95 ? 11.801 -12.266 -21.044 1.00 94.62 95 ALA A CA 1
ATOM 675 C C . ALA A 1 95 ? 11.531 -12.226 -22.561 1.00 94.62 95 ALA A C 1
ATOM 677 O O . ALA A 1 95 ? 11.768 -13.240 -23.225 1.00 94.62 95 ALA A O 1
ATOM 678 N N . ASP A 1 96 ? 11.086 -11.093 -23.114 1.00 96.00 96 ASP A N 1
ATOM 679 C CA . ASP A 1 96 ? 10.839 -10.908 -24.549 1.00 96.00 96 ASP A CA 1
ATOM 680 C C . ASP A 1 96 ? 11.648 -9.718 -25.072 1.00 96.00 96 ASP A C 1
ATOM 682 O O . ASP A 1 96 ? 11.281 -8.557 -24.898 1.00 96.00 96 ASP A O 1
ATOM 686 N N . SER A 1 97 ? 12.787 -10.019 -25.699 1.00 97.25 97 SER A N 1
ATOM 687 C CA . SER A 1 97 ? 13.707 -9.006 -26.208 1.00 97.25 97 SER A CA 1
ATOM 688 C C . SER A 1 97 ? 14.213 -9.302 -27.615 1.00 97.25 97 SER A C 1
ATOM 690 O O . SER A 1 97 ? 14.323 -10.452 -28.050 1.00 97.25 97 SER A O 1
ATOM 692 N N . ILE A 1 98 ? 14.561 -8.228 -28.316 1.00 97.12 98 ILE A N 1
ATOM 693 C CA . ILE A 1 98 ? 15.172 -8.219 -29.641 1.00 97.12 98 ILE A CA 1
ATOM 694 C C . ILE A 1 98 ? 16.382 -7.286 -29.633 1.00 97.12 98 ILE A C 1
ATOM 696 O O . ILE A 1 98 ? 16.400 -6.269 -28.945 1.00 97.12 98 ILE A O 1
ATOM 700 N N . VAL A 1 99 ? 17.412 -7.627 -30.399 1.00 96.94 99 VAL A N 1
ATOM 701 C CA . VAL A 1 99 ? 18.587 -6.773 -30.597 1.00 96.94 99 VAL A CA 1
ATOM 702 C C . VAL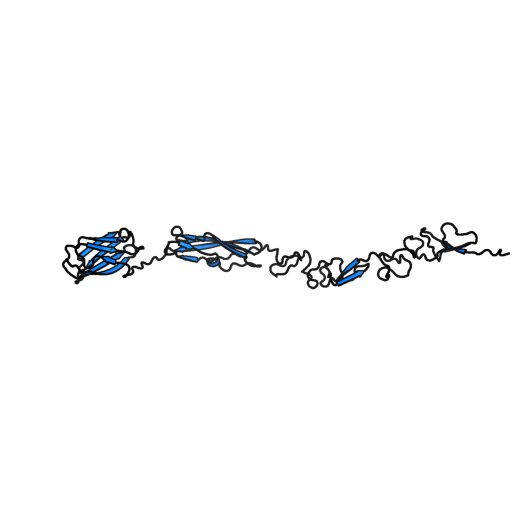 A 1 99 ? 18.447 -6.091 -31.956 1.00 96.94 99 VAL A C 1
ATOM 704 O O . VAL A 1 99 ? 18.159 -6.773 -32.937 1.00 96.94 99 VAL A O 1
ATOM 707 N N . SER A 1 100 ? 18.559 -4.762 -31.991 1.00 96.75 100 SER A N 1
ATOM 708 C CA . SER A 1 100 ? 18.464 -3.964 -33.221 1.00 96.75 100 SER A CA 1
ATOM 709 C C . SER A 1 100 ? 19.101 -2.584 -33.035 1.00 96.75 100 SER A C 1
ATOM 711 O O . SER A 1 100 ? 19.153 -2.044 -31.921 1.00 96.75 100 SER A O 1
ATOM 713 N N . CYS A 1 101 ? 19.587 -2.002 -34.128 1.00 95.88 101 CYS A N 1
ATOM 714 C CA . CYS A 1 101 ? 20.121 -0.645 -34.176 1.00 95.88 101 CYS A CA 1
ATOM 715 C C . CYS A 1 101 ? 19.071 0.422 -33.832 1.00 95.88 101 CYS A C 1
ATOM 717 O O . CYS A 1 101 ? 19.365 1.371 -33.105 1.00 95.88 101 CYS A O 1
ATOM 719 N N . ASN A 1 102 ? 17.836 0.257 -34.310 1.00 94.38 102 ASN A N 1
ATOM 720 C CA . ASN A 1 102 ? 16.748 1.214 -34.110 1.00 94.38 102 ASN A CA 1
ATOM 721 C C . ASN A 1 102 ? 15.631 0.600 -33.265 1.00 94.38 102 ASN A C 1
ATOM 723 O O . ASN A 1 102 ? 15.409 -0.601 -33.324 1.00 94.38 102 ASN A O 1
ATOM 727 N N . GLN A 1 103 ? 14.887 1.423 -32.520 1.00 96.06 103 GLN A N 1
ATOM 728 C CA . GLN A 1 103 ? 13.747 0.961 -31.720 1.00 96.06 103 GLN A CA 1
ATOM 729 C C . GLN A 1 103 ? 12.686 0.277 -32.597 1.00 96.06 103 GLN A C 1
ATOM 731 O O . GLN A 1 103 ? 12.047 0.956 -33.412 1.00 96.06 103 GLN A O 1
ATOM 736 N N . PRO A 1 104 ? 12.432 -1.032 -32.422 1.00 96.75 104 PRO A N 1
ATOM 737 C CA . PRO A 1 104 ? 11.338 -1.697 -33.110 1.00 96.75 104 PRO A CA 1
ATOM 738 C C . PRO A 1 104 ? 9.986 -1.213 -32.575 1.00 96.75 104 PRO A C 1
ATOM 740 O O . PRO A 1 104 ? 9.844 -0.845 -31.409 1.00 96.75 104 PRO A O 1
ATOM 743 N N . ALA A 1 105 ? 8.957 -1.222 -33.423 1.00 96.25 105 ALA A N 1
ATOM 744 C CA . ALA A 1 105 ? 7.612 -0.848 -32.995 1.00 96.25 105 ALA A CA 1
ATOM 745 C C . ALA A 1 105 ? 7.085 -1.827 -31.929 1.00 96.25 105 ALA A C 1
ATOM 747 O O . ALA A 1 105 ? 7.086 -3.034 -32.163 1.00 96.25 105 ALA A O 1
ATOM 748 N N . GLY A 1 106 ? 6.602 -1.299 -30.799 1.00 95.94 106 GLY A N 1
ATOM 749 C CA . GLY A 1 106 ? 6.121 -2.104 -29.667 1.00 95.94 106 GLY A CA 1
ATOM 750 C C . GLY A 1 106 ? 7.228 -2.629 -28.749 1.00 95.94 106 GLY A C 1
ATOM 751 O O . GLY A 1 106 ? 6.982 -3.554 -27.988 1.00 95.94 106 GLY A O 1
ATOM 752 N N . TYR A 1 107 ? 8.441 -2.080 -28.840 1.00 97.81 107 TYR A N 1
ATOM 753 C CA . TYR A 1 107 ? 9.535 -2.396 -27.929 1.00 97.81 107 TYR A CA 1
ATOM 754 C C . TYR A 1 107 ? 10.117 -1.121 -27.312 1.00 97.81 107 TYR A C 1
ATOM 756 O O . TYR A 1 107 ? 10.110 -0.069 -27.949 1.00 97.81 107 TYR A O 1
ATOM 764 N N . VAL A 1 108 ? 10.678 -1.218 -26.111 1.00 98.06 108 VAL A N 1
ATOM 765 C CA . VAL A 1 108 ? 11.309 -0.130 -25.345 1.00 98.06 108 VAL A CA 1
ATOM 766 C C . VAL A 1 108 ? 12.666 -0.565 -24.793 1.00 98.06 108 VAL A C 1
ATOM 768 O O . VAL A 1 108 ? 13.002 -1.742 -24.798 1.00 98.06 108 VAL A O 1
ATOM 771 N N . ALA A 1 109 ? 13.511 0.386 -24.395 1.00 97.19 109 ALA A N 1
ATOM 772 C CA . ALA A 1 109 ? 14.849 0.065 -23.884 1.00 97.19 109 ALA A CA 1
ATOM 773 C C . ALA A 1 109 ? 14.837 -0.353 -22.404 1.00 97.19 109 ALA A C 1
ATOM 775 O O . ALA A 1 109 ? 15.775 -1.007 -21.944 1.00 97.19 109 ALA A O 1
ATOM 776 N N . ASP A 1 110 ? 13.806 0.056 -21.663 1.00 97.00 110 ASP A N 1
ATOM 777 C CA . ASP A 1 110 ? 13.630 -0.287 -20.257 1.00 97.00 110 ASP A CA 1
ATOM 778 C C . ASP A 1 110 ? 13.029 -1.695 -20.126 1.00 97.00 110 ASP A C 1
ATOM 780 O O . ASP A 1 110 ? 12.141 -2.064 -20.883 1.00 97.00 110 ASP A O 1
ATOM 784 N N . ASN A 1 111 ? 13.532 -2.492 -19.187 1.00 96.50 111 ASN A N 1
ATOM 785 C CA . ASN A 1 111 ? 13.127 -3.883 -18.967 1.00 96.50 111 ASN A CA 1
ATOM 786 C C . ASN A 1 111 ? 12.584 -4.141 -17.560 1.00 96.50 111 ASN A C 1
ATOM 788 O O . ASN A 1 111 ? 12.659 -5.268 -17.062 1.00 96.50 111 ASN A O 1
ATOM 792 N N . THR A 1 112 ? 12.173 -3.076 -16.876 1.00 95.94 112 THR A N 1
ATOM 793 C CA . THR A 1 112 ? 11.858 -3.117 -15.447 1.00 95.94 112 THR A CA 1
ATOM 794 C C . THR A 1 112 ? 10.381 -3.345 -15.140 1.00 95.94 112 THR A C 1
ATOM 796 O O . THR A 1 112 ? 10.017 -3.315 -13.967 1.00 95.94 112 THR A O 1
ATOM 799 N N . ASP A 1 113 ? 9.560 -3.625 -16.153 1.00 96.00 113 ASP A N 1
ATOM 800 C CA . ASP A 1 113 ? 8.135 -3.906 -15.989 1.00 96.00 113 ASP A CA 1
ATOM 801 C C . ASP A 1 113 ? 7.898 -5.088 -15.029 1.00 96.00 113 ASP A C 1
ATOM 803 O O . ASP A 1 113 ? 8.567 -6.128 -15.113 1.00 96.00 113 ASP A O 1
ATOM 807 N N . CYS A 1 114 ? 6.979 -4.908 -14.076 1.00 94.50 114 CYS A N 1
ATOM 808 C CA . CYS A 1 114 ? 6.586 -5.955 -13.142 1.00 94.50 114 CYS A CA 1
ATOM 809 C C . CYS A 1 114 ? 5.264 -6.655 -13.506 1.00 94.50 114 CYS A C 1
ATOM 811 O O . CYS A 1 114 ? 5.021 -7.747 -12.977 1.00 94.50 114 CYS A O 1
ATOM 813 N N . ASP A 1 115 ? 4.461 -6.107 -14.424 1.00 95.31 115 ASP A N 1
ATOM 814 C CA . ASP A 1 115 ? 3.287 -6.753 -15.019 1.00 95.31 115 ASP A CA 1
ATOM 815 C C . ASP A 1 115 ? 3.070 -6.291 -16.470 1.00 95.31 115 ASP A C 1
ATOM 817 O O . ASP A 1 115 ? 2.228 -5.443 -16.737 1.00 95.31 115 ASP A O 1
ATOM 821 N N . ASP A 1 116 ? 3.708 -7.000 -17.411 1.00 94.44 116 ASP A N 1
ATOM 822 C CA . ASP A 1 116 ? 3.647 -6.758 -18.869 1.00 94.44 116 ASP A CA 1
ATOM 823 C C . ASP A 1 116 ? 2.247 -6.849 -19.512 1.00 94.44 116 ASP A C 1
ATOM 825 O O . ASP A 1 116 ? 2.095 -6.900 -20.740 1.00 94.44 116 ASP A O 1
ATOM 829 N N . THR A 1 117 ? 1.202 -7.045 -18.713 1.00 95.62 117 THR A N 1
ATOM 830 C CA . THR A 1 117 ? -0.179 -7.152 -19.177 1.00 95.62 117 THR A CA 1
ATOM 831 C C . THR A 1 117 ? -1.061 -6.010 -18.691 1.00 95.62 117 THR A C 1
ATOM 833 O O . THR A 1 117 ? -2.241 -5.960 -19.074 1.00 95.62 117 THR A O 1
ATOM 836 N N . ASN A 1 118 ? -0.525 -5.107 -17.872 1.00 96.12 118 ASN A N 1
ATOM 837 C CA . ASN A 1 118 ? -1.263 -4.053 -17.213 1.00 96.12 118 ASN A CA 1
ATOM 838 C C . ASN A 1 118 ? -0.487 -2.727 -17.137 1.00 96.12 118 ASN A C 1
ATOM 840 O O . ASN A 1 118 ? 0.211 -2.457 -16.169 1.00 96.12 118 ASN A O 1
ATOM 844 N N . ASN A 1 119 ? -0.827 -1.809 -18.046 1.00 96.38 119 ASN A N 1
ATOM 845 C CA . ASN A 1 119 ? -0.205 -0.485 -18.168 1.00 96.38 119 ASN A CA 1
ATOM 846 C C . ASN A 1 119 ? -0.400 0.490 -16.992 1.00 96.38 119 ASN A C 1
ATOM 848 O O . ASN A 1 119 ? -0.126 1.687 -17.121 1.00 96.38 119 ASN A O 1
ATOM 852 N N . THR A 1 120 ? -0.965 0.033 -15.877 1.00 96.06 120 THR A N 1
ATOM 853 C CA . THR A 1 120 ? -1.018 0.783 -14.619 1.00 96.06 120 THR A CA 1
ATOM 854 C C . THR A 1 120 ? -0.082 0.217 -13.556 1.00 96.06 120 THR A C 1
ATOM 856 O O . THR A 1 120 ? -0.082 0.745 -12.449 1.00 96.06 120 THR A O 1
ATOM 859 N N . VAL A 1 121 ? 0.658 -0.853 -13.854 1.00 96.56 121 VAL A N 1
ATOM 860 C CA . VAL A 1 121 ? 1.532 -1.569 -12.922 1.00 96.56 121 VAL A CA 1
ATOM 861 C C . VAL A 1 121 ? 2.942 -1.573 -13.502 1.00 96.56 121 VAL A C 1
ATOM 863 O O . VAL A 1 121 ? 3.325 -2.466 -14.241 1.00 96.56 121 VAL A O 1
ATOM 866 N N . TYR A 1 122 ? 3.705 -0.542 -13.158 1.00 96.44 122 TYR A N 1
ATOM 867 C CA . TYR A 1 122 ? 5.052 -0.315 -13.663 1.00 96.44 122 TYR A CA 1
ATOM 868 C C . TYR A 1 122 ? 5.907 0.448 -12.648 1.00 96.44 122 TYR A C 1
ATOM 870 O O . TYR A 1 122 ? 5.381 1.166 -11.791 1.00 96.44 122 TYR A O 1
ATOM 878 N N . PRO A 1 123 ? 7.246 0.389 -12.747 1.00 96.50 123 PRO A N 1
ATOM 879 C CA . PRO A 1 123 ? 8.128 1.051 -11.795 1.00 96.50 123 PRO A CA 1
ATOM 880 C C . PRO A 1 123 ? 7.832 2.544 -11.608 1.00 96.50 123 PRO A C 1
ATOM 882 O O . PRO A 1 123 ? 7.992 3.367 -12.512 1.00 96.50 123 PRO A O 1
ATOM 885 N N . GLY A 1 124 ? 7.439 2.913 -10.388 1.00 92.94 124 GLY A N 1
ATOM 886 C CA . GLY A 1 124 ? 7.084 4.290 -10.037 1.00 92.94 124 GLY A CA 1
ATOM 887 C C . GLY A 1 124 ? 5.685 4.745 -10.472 1.00 92.94 124 GLY A C 1
ATOM 888 O O . GLY A 1 124 ? 5.422 5.954 -10.443 1.00 92.94 124 GLY A O 1
ATOM 889 N N . ALA A 1 125 ? 4.794 3.830 -10.866 1.00 94.94 125 ALA A N 1
ATOM 890 C CA . ALA A 1 125 ? 3.376 4.128 -11.049 1.00 94.94 125 ALA A CA 1
ATOM 891 C C . ALA A 1 125 ? 2.739 4.691 -9.757 1.00 94.94 125 ALA A C 1
ATOM 893 O O . ALA A 1 125 ? 3.232 4.455 -8.656 1.00 94.94 125 ALA A O 1
ATOM 894 N N . PRO A 1 126 ? 1.667 5.494 -9.838 1.00 92.12 126 PRO A N 1
ATOM 895 C CA . PRO A 1 126 ? 0.907 5.876 -8.651 1.00 92.12 126 PRO A CA 1
ATOM 896 C C . PRO A 1 126 ? 0.122 4.688 -8.081 1.00 92.12 126 PRO A C 1
ATOM 898 O O . PRO A 1 126 ? -0.626 4.057 -8.824 1.00 92.12 126 PRO A O 1
ATOM 901 N N . GLU A 1 127 ? 0.207 4.475 -6.767 1.00 88.69 127 GLU A N 1
ATOM 902 C CA . GLU A 1 127 ? -0.592 3.462 -6.062 1.00 88.69 127 GLU A CA 1
ATOM 903 C C . GLU A 1 127 ? -2.099 3.705 -6.214 1.00 88.69 127 GLU A C 1
ATOM 905 O O . GLU A 1 127 ? -2.605 4.826 -6.021 1.00 88.69 127 GLU A O 1
ATOM 910 N N . ILE A 1 128 ? -2.830 2.633 -6.512 1.00 86.56 128 ILE A N 1
ATOM 911 C CA . ILE A 1 128 ? -4.287 2.607 -6.480 1.00 86.56 128 ILE A CA 1
ATOM 912 C C . ILE A 1 128 ? -4.710 2.026 -5.137 1.00 86.56 128 ILE A C 1
ATOM 914 O O . ILE A 1 128 ? -4.773 0.821 -4.942 1.00 86.56 128 ILE A O 1
ATOM 918 N N . GLN A 1 129 ? -5.105 2.925 -4.243 1.00 83.44 129 GLN A N 1
ATOM 919 C CA . GLN A 1 129 ? -5.484 2.608 -2.868 1.00 83.44 129 GLN A CA 1
ATOM 920 C C . GLN A 1 129 ? -6.416 1.391 -2.731 1.00 83.44 129 GLN A C 1
ATOM 922 O O . GLN A 1 129 ? -7.521 1.354 -3.289 1.00 83.44 129 GLN A O 1
ATOM 927 N N . CYS A 1 130 ? -6.002 0.482 -1.852 1.00 83.62 130 CYS A N 1
ATOM 928 C CA . CYS A 1 130 ? -6.758 -0.629 -1.286 1.00 83.62 130 CYS A CA 1
ATOM 929 C C . CYS A 1 130 ? -7.148 -1.728 -2.286 1.00 83.62 130 CYS A C 1
ATOM 931 O O . CYS A 1 130 ? -8.192 -2.377 -2.120 1.00 83.62 130 CYS A O 1
ATOM 933 N N . ASN A 1 131 ? -6.366 -1.932 -3.344 1.00 88.75 131 ASN A N 1
ATOM 934 C CA . ASN A 1 131 ? -6.634 -2.985 -4.324 1.00 88.75 131 ASN A CA 1
ATOM 935 C C . ASN A 1 131 ? -5.731 -4.225 -4.143 1.00 88.75 131 ASN A C 1
ATOM 937 O O . ASN A 1 131 ? -6.006 -5.262 -4.759 1.00 88.75 131 ASN A O 1
ATOM 941 N N . GLY A 1 132 ? -4.726 -4.153 -3.264 1.00 88.38 132 GLY A N 1
ATOM 942 C CA . GLY A 1 132 ? -3.782 -5.227 -2.968 1.00 88.38 132 GLY A CA 1
ATOM 943 C C . GLY A 1 132 ? -2.739 -5.483 -4.058 1.00 88.38 132 GLY A C 1
ATOM 944 O O . GLY A 1 132 ? -2.141 -6.564 -4.062 1.00 88.38 132 GLY A O 1
ATOM 945 N N . ILE A 1 133 ? -2.557 -4.550 -4.990 1.00 92.00 133 ILE A N 1
ATOM 946 C CA . ILE A 1 133 ? -1.566 -4.587 -6.067 1.00 92.00 133 ILE A CA 1
ATOM 947 C C . ILE A 1 133 ? -0.438 -3.612 -5.704 1.00 92.00 133 ILE A C 1
ATOM 949 O O . ILE A 1 133 ? -0.661 -2.605 -5.052 1.00 92.00 133 ILE A O 1
ATOM 953 N N . ASP A 1 134 ? 0.792 -3.970 -6.060 1.00 93.88 134 ASP A N 1
ATOM 954 C CA . ASP A 1 134 ? 1.965 -3.093 -5.969 1.00 93.88 134 ASP A CA 1
ATOM 955 C C . ASP A 1 134 ? 2.130 -2.442 -7.340 1.00 93.88 134 ASP A C 1
ATOM 957 O O . ASP A 1 134 ? 2.795 -3.006 -8.211 1.00 93.88 134 ASP A O 1
ATOM 961 N N . GLU A 1 135 ? 1.434 -1.326 -7.580 1.00 95.50 135 GLU A N 1
ATOM 962 C CA . GLU A 1 135 ? 1.484 -0.660 -8.885 1.00 95.50 135 GLU A CA 1
ATOM 963 C C . GLU A 1 135 ? 2.892 -0.193 -9.214 1.00 95.50 135 GLU A C 1
ATOM 965 O O . GLU A 1 135 ? 3.302 -0.240 -10.368 1.00 95.50 135 GLU A O 1
ATOM 970 N N . ASN A 1 136 ? 3.624 0.287 -8.213 1.00 94.94 136 ASN A N 1
ATOM 971 C CA . ASN A 1 136 ? 4.883 0.979 -8.429 1.00 94.94 136 ASN A CA 1
ATOM 972 C C . ASN A 1 136 ? 6.118 0.057 -8.414 1.00 94.94 136 ASN A C 1
ATOM 974 O O . ASN A 1 136 ? 7.247 0.542 -8.576 1.00 94.94 136 ASN A O 1
ATOM 978 N N . CYS A 1 137 ? 5.901 -1.249 -8.238 1.00 94.81 137 CYS A N 1
ATOM 979 C CA . CYS A 1 137 ? 6.901 -2.310 -8.179 1.00 94.81 137 CYS A CA 1
ATOM 980 C C . CYS A 1 137 ? 7.962 -2.122 -7.066 1.00 94.81 137 CYS A C 1
ATOM 982 O O . CYS A 1 137 ? 9.115 -2.545 -7.232 1.00 94.81 137 CYS A O 1
ATOM 984 N N . ASN A 1 138 ? 7.638 -1.471 -5.939 1.00 94.25 138 ASN A N 1
ATOM 985 C CA . ASN A 1 138 ? 8.591 -1.245 -4.838 1.00 94.25 138 ASN A CA 1
ATOM 986 C C . ASN A 1 138 ? 8.642 -2.394 -3.811 1.00 94.25 138 ASN A C 1
ATOM 988 O O . ASN A 1 138 ? 9.476 -2.376 -2.895 1.00 94.25 138 ASN A O 1
ATOM 992 N N . GLY A 1 139 ? 7.795 -3.411 -3.978 1.00 92.31 139 GLY A N 1
ATOM 993 C CA . GLY A 1 139 ? 7.649 -4.555 -3.085 1.00 92.31 139 GLY A CA 1
ATOM 994 C C . GLY A 1 139 ? 6.635 -4.354 -1.956 1.00 92.31 139 GLY A C 1
ATOM 995 O O . GLY A 1 139 ? 6.592 -5.192 -1.046 1.00 92.31 139 GLY A O 1
ATOM 996 N N . MET A 1 140 ? 5.853 -3.274 -1.974 1.00 88.81 140 MET A N 1
ATOM 997 C CA . MET A 1 140 ? 4.818 -2.949 -0.994 1.00 88.81 140 MET A CA 1
ATOM 998 C C . MET A 1 140 ? 3.541 -2.513 -1.719 1.00 88.81 140 MET A C 1
ATOM 1000 O O . MET A 1 140 ? 3.489 -1.434 -2.284 1.00 88.81 140 MET A O 1
ATOM 1004 N N . ALA A 1 141 ? 2.506 -3.351 -1.661 1.00 89.00 141 ALA A N 1
ATOM 1005 C CA . ALA A 1 141 ? 1.181 -2.988 -2.156 1.00 89.00 141 ALA A CA 1
ATOM 1006 C C . ALA A 1 141 ? 0.488 -2.003 -1.205 1.00 89.00 141 ALA A C 1
ATOM 1008 O O . ALA A 1 141 ? 0.596 -2.171 0.016 1.00 89.00 141 ALA A O 1
ATOM 1009 N N . ASP A 1 142 ? -0.268 -1.058 -1.771 1.00 84.69 142 ASP A N 1
ATOM 1010 C CA . ASP A 1 142 ? -1.117 -0.098 -1.057 1.00 84.69 142 ASP A CA 1
ATOM 1011 C C . ASP A 1 142 ? -0.348 0.805 -0.061 1.00 84.69 142 ASP A C 1
ATOM 1013 O O . ASP A 1 142 ? -0.900 1.260 0.940 1.00 84.69 142 ASP A O 1
ATOM 1017 N N . ASP A 1 143 ? 0.930 1.112 -0.311 1.00 82.00 143 ASP A N 1
ATOM 1018 C CA . ASP A 1 143 ? 1.802 1.825 0.643 1.00 82.00 143 ASP A CA 1
ATOM 1019 C C . ASP A 1 143 ? 1.585 3.353 0.716 1.00 82.00 143 ASP A C 1
ATOM 1021 O O . ASP A 1 143 ? 2.361 4.089 1.342 1.00 82.00 143 ASP A O 1
ATOM 1025 N N . VAL A 1 144 ? 0.497 3.843 0.116 1.00 80.31 144 VAL A N 1
ATOM 1026 C CA . VAL A 1 144 ? 0.098 5.252 0.115 1.00 80.31 144 VAL A CA 1
ATOM 1027 C C . VAL A 1 144 ? -1.406 5.392 0.371 1.00 80.31 144 VAL A C 1
ATOM 1029 O O . VAL A 1 144 ? -2.199 5.507 -0.563 1.00 80.31 144 VAL A O 1
ATOM 1032 N N . ASP A 1 145 ? -1.795 5.528 1.641 1.00 83.31 145 ASP A N 1
ATOM 1033 C CA . ASP A 1 145 ? -3.109 6.058 2.026 1.00 83.31 145 ASP A CA 1
ATOM 1034 C C . ASP A 1 145 ? -2.978 7.406 2.754 1.00 83.31 145 ASP A C 1
ATOM 1036 O O . ASP A 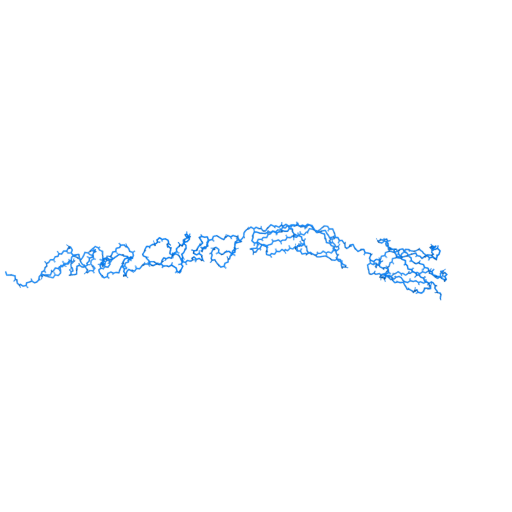1 145 ? -2.175 7.593 3.667 1.00 83.31 145 ASP A O 1
ATOM 1040 N N . SER A 1 146 ? -3.785 8.378 2.331 1.00 84.31 146 SER A N 1
ATOM 1041 C CA . SER A 1 146 ? -3.864 9.723 2.922 1.00 84.31 146 SER A CA 1
ATOM 1042 C C . SER A 1 146 ? -5.281 10.113 3.348 1.00 84.31 146 SER A C 1
ATOM 1044 O O . SER A 1 146 ? -5.514 11.244 3.797 1.00 84.31 146 SER A O 1
ATOM 1046 N N . ILE A 1 147 ? -6.246 9.212 3.174 1.00 87.75 147 ILE A N 1
ATOM 1047 C CA . ILE A 1 147 ? -7.622 9.398 3.601 1.00 87.75 147 ILE A CA 1
ATOM 1048 C C . ILE A 1 147 ? -7.683 8.996 5.073 1.00 87.75 147 ILE A C 1
ATOM 1050 O O . ILE A 1 147 ? -7.245 7.933 5.468 1.00 87.75 147 ILE A O 1
ATOM 1054 N N . ASN A 1 148 ? -8.187 9.891 5.925 1.00 91.69 148 ASN A N 1
ATOM 1055 C CA . ASN A 1 148 ? -8.352 9.547 7.335 1.00 91.69 148 ASN A CA 1
ATOM 1056 C C . ASN A 1 148 ? -9.584 8.647 7.523 1.00 91.69 148 ASN A C 1
ATOM 1058 O O . ASN A 1 148 ? -10.619 8.919 6.895 1.00 91.69 148 ASN A O 1
ATOM 1062 N N . PRO A 1 149 ? -9.560 7.725 8.502 1.00 96.19 149 PRO A N 1
ATOM 1063 C CA . PRO A 1 149 ? -10.701 6.875 8.799 1.00 96.19 149 PRO A CA 1
ATOM 1064 C C . PRO A 1 149 ? -11.921 7.691 9.235 1.00 96.19 149 PRO A C 1
ATOM 1066 O O . PRO A 1 149 ? -11.829 8.744 9.880 1.00 96.19 149 PRO A O 1
ATOM 1069 N N . VAL A 1 150 ? -13.108 7.173 8.942 1.00 97.06 150 VAL A N 1
ATOM 1070 C CA . VAL A 1 150 ? -14.386 7.705 9.416 1.00 97.06 150 VAL A CA 1
ATOM 1071 C C . VAL A 1 150 ? -14.682 7.127 10.800 1.00 97.06 150 VAL A C 1
ATOM 1073 O O . VAL A 1 150 ? -15.018 5.954 10.941 1.00 97.06 150 VAL A O 1
ATOM 1076 N N . CYS A 1 151 ? -14.595 7.968 11.831 1.00 98.19 151 CYS A N 1
ATOM 1077 C CA . CYS A 1 151 ? -14.896 7.592 13.215 1.00 98.19 151 CYS A CA 1
ATOM 1078 C C . CYS A 1 151 ? -16.383 7.799 13.529 1.00 98.19 151 CYS A C 1
ATOM 1080 O O . CYS A 1 151 ? -16.890 8.922 13.434 1.00 98.19 151 CYS A O 1
ATOM 1082 N N . LEU A 1 152 ? -17.073 6.733 13.937 1.00 98.19 152 LEU A N 1
ATOM 1083 C CA . LEU A 1 152 ? -18.473 6.758 14.354 1.00 98.19 152 LEU A CA 1
ATOM 1084 C C . LEU A 1 152 ? -18.614 6.164 15.753 1.00 98.19 152 LEU A C 1
ATOM 1086 O O . LEU A 1 152 ? -18.248 5.020 15.998 1.00 98.19 152 LEU A O 1
ATOM 1090 N N . THR A 1 153 ? -19.212 6.928 16.663 1.00 98.44 153 THR A N 1
ATOM 1091 C CA . THR A 1 153 ? -19.472 6.506 18.041 1.00 98.44 153 THR A CA 1
ATOM 1092 C C . THR A 1 153 ? -20.958 6.345 18.335 1.00 98.44 153 THR A C 1
ATOM 1094 O O . THR A 1 153 ? -21.821 6.943 17.687 1.00 98.44 153 THR A O 1
ATOM 1097 N N . LYS A 1 154 ? -21.257 5.526 19.345 1.00 98.31 154 LYS A N 1
ATOM 1098 C CA . LYS A 1 154 ? -22.563 5.421 19.997 1.00 98.31 154 LYS A CA 1
ATOM 1099 C C . LYS A 1 154 ? -22.398 5.590 21.501 1.00 98.31 154 LYS A C 1
ATOM 1101 O O . LYS A 1 154 ? -21.436 5.102 22.092 1.00 98.31 154 LYS A O 1
ATOM 1106 N N . ASP A 1 155 ? -23.374 6.251 22.102 1.00 98.38 155 ASP A N 1
ATOM 1107 C CA . ASP A 1 155 ? -23.461 6.363 23.551 1.00 98.38 155 ASP A CA 1
ATOM 1108 C C . ASP A 1 155 ? -23.865 5.016 24.160 1.00 98.38 155 ASP A C 1
ATOM 1110 O O . ASP A 1 155 ? -24.638 4.253 23.568 1.00 98.38 155 ASP A O 1
ATOM 1114 N N . ILE A 1 156 ? -23.350 4.730 25.354 1.00 97.50 156 ILE A N 1
ATOM 1115 C CA . ILE A 1 156 ? -23.630 3.488 26.080 1.00 97.50 156 ILE A CA 1
ATOM 1116 C C . ILE A 1 156 ? -23.899 3.755 27.557 1.00 97.50 156 ILE A C 1
ATOM 1118 O O . ILE A 1 156 ? -23.492 4.771 28.119 1.00 97.50 156 ILE A O 1
ATOM 1122 N N . THR A 1 157 ? -24.537 2.786 28.205 1.00 95.56 157 THR A N 1
ATOM 1123 C CA . THR A 1 157 ? -24.721 2.763 29.656 1.00 95.56 157 THR A CA 1
ATOM 1124 C C . THR A 1 157 ? -24.018 1.540 30.222 1.00 95.56 157 THR A C 1
ATOM 1126 O O . THR A 1 157 ? -24.233 0.425 29.742 1.00 95.56 157 THR A O 1
ATOM 1129 N N . VAL A 1 158 ? -23.192 1.739 31.246 1.00 92.62 158 VAL A N 1
ATOM 1130 C CA . VAL A 1 158 ? -22.471 0.665 31.939 1.00 92.62 158 VAL A CA 1
ATOM 1131 C C . VAL A 1 158 ? -22.800 0.684 33.421 1.00 92.62 158 VAL A C 1
ATOM 1133 O O . VAL A 1 158 ? -22.989 1.741 34.014 1.00 92.62 158 VAL A O 1
ATOM 1136 N N . GLN A 1 159 ? -22.869 -0.501 34.015 1.00 88.69 159 GLN A N 1
ATOM 1137 C CA . GLN A 1 159 ? -23.087 -0.673 35.446 1.00 88.69 159 GLN A CA 1
ATOM 1138 C C . GLN A 1 159 ? -21.747 -0.948 36.116 1.00 88.69 159 GLN A C 1
ATOM 1140 O O . GLN A 1 159 ? -20.946 -1.720 35.581 1.00 88.69 159 GLN A O 1
ATOM 1145 N N . LEU A 1 160 ? -21.521 -0.372 37.297 1.00 84.25 160 LEU A N 1
ATOM 1146 C CA . LEU A 1 160 ? -20.438 -0.839 38.164 1.00 84.25 160 LEU A CA 1
ATOM 1147 C C . LEU A 1 160 ? -20.645 -2.327 38.512 1.00 84.25 160 LEU A C 1
ATOM 1149 O O . LEU A 1 160 ? -21.753 -2.856 38.434 1.00 84.25 160 LEU A O 1
ATOM 1153 N N . ASP A 1 161 ? -19.579 -3.033 38.870 1.00 77.06 161 ASP A N 1
ATOM 1154 C CA . ASP A 1 161 ? -19.639 -4.400 39.383 1.00 77.06 161 ASP A CA 1
ATOM 1155 C C . ASP A 1 161 ? -19.775 -4.425 40.919 1.00 77.06 161 ASP A C 1
ATOM 1157 O O . ASP A 1 161 ? -19.801 -3.392 41.590 1.00 77.06 161 ASP A O 1
ATOM 1161 N N . GLY A 1 162 ? -19.814 -5.621 41.518 1.00 66.44 162 GLY A N 1
ATOM 1162 C CA . GLY A 1 162 ? -19.898 -5.782 42.979 1.00 66.44 162 GLY A CA 1
ATOM 1163 C C . GLY A 1 162 ? -18.681 -5.264 43.765 1.00 66.44 162 GLY A C 1
ATOM 1164 O O . GLY A 1 162 ? -18.699 -5.285 44.995 1.00 66.44 162 GLY A O 1
ATOM 1165 N N . THR A 1 163 ? -17.624 -4.824 43.076 1.00 71.50 163 THR A N 1
ATOM 1166 C CA . THR A 1 163 ? -16.445 -4.163 43.652 1.00 71.50 163 THR A CA 1
ATOM 1167 C C . THR A 1 163 ? -16.443 -2.648 43.427 1.00 71.50 163 THR A C 1
ATOM 1169 O O . THR A 1 163 ? -15.560 -1.965 43.946 1.00 71.50 163 THR A O 1
ATOM 1172 N N . GLY A 1 164 ? -17.436 -2.115 42.707 1.00 76.06 164 GLY A N 1
ATOM 1173 C CA . GLY A 1 164 ? -17.578 -0.694 42.402 1.00 76.06 164 GLY A CA 1
ATOM 1174 C C . GLY A 1 164 ? -16.780 -0.232 41.182 1.00 76.06 164 GLY A C 1
ATOM 1175 O O . GLY A 1 164 ? -16.453 0.952 41.117 1.00 76.06 164 GLY A O 1
ATOM 1176 N N . ASN A 1 165 ? -16.448 -1.132 40.246 1.00 83.12 165 ASN A N 1
ATOM 1177 C CA . ASN A 1 165 ? -15.674 -0.816 39.041 1.00 83.12 165 ASN A CA 1
ATOM 1178 C C . ASN A 1 165 ? -16.419 -1.215 37.759 1.00 83.12 165 ASN A C 1
ATOM 1180 O O . ASN A 1 165 ? -17.181 -2.174 37.756 1.00 83.12 165 ASN A O 1
ATOM 1184 N N . ALA A 1 166 ? -16.165 -0.512 36.659 1.00 90.75 166 ALA A N 1
ATOM 1185 C CA . ALA A 1 166 ? -16.592 -0.894 35.315 1.00 90.75 166 ALA A CA 1
ATOM 1186 C C . ALA A 1 166 ? -15.465 -0.632 34.314 1.00 90.75 166 ALA A C 1
ATOM 1188 O O . ALA A 1 166 ? -14.628 0.249 34.524 1.00 90.75 166 ALA A O 1
ATOM 1189 N N . SER A 1 167 ? -15.454 -1.368 33.210 1.00 95.62 167 SER A N 1
ATOM 1190 C CA . SER A 1 167 ? -14.551 -1.112 32.094 1.00 95.62 167 SER A CA 1
ATOM 1191 C C . SER A 1 167 ? -15.265 -1.282 30.763 1.00 95.62 167 SER A C 1
ATOM 1193 O O . SER A 1 167 ? -16.284 -1.968 30.677 1.00 95.62 167 SER A O 1
ATOM 1195 N N . ILE A 1 168 ? -14.727 -0.623 29.742 1.00 97.75 168 ILE A N 1
ATOM 1196 C CA . ILE A 1 168 ? -15.200 -0.701 28.360 1.00 97.75 168 ILE A CA 1
ATOM 1197 C C . ILE A 1 168 ? -14.032 -1.008 27.433 1.00 97.75 168 ILE A C 1
ATOM 1199 O O . ILE A 1 168 ? -12.870 -0.723 27.742 1.00 97.75 168 ILE A O 1
ATOM 1203 N N . VAL A 1 169 ? -14.353 -1.539 26.264 1.00 98.25 169 VAL A N 1
ATOM 1204 C CA . VAL A 1 169 ? -13.442 -1.665 25.128 1.00 98.25 169 VAL A CA 1
ATOM 1205 C C . VAL A 1 169 ? -13.913 -0.780 23.977 1.00 98.25 169 VAL A C 1
ATOM 1207 O O . VAL A 1 169 ? -15.058 -0.338 23.943 1.00 98.25 169 VAL A O 1
ATOM 1210 N N . ALA A 1 170 ? -13.035 -0.510 23.009 1.00 97.94 170 ALA A N 1
ATOM 1211 C CA . ALA A 1 170 ? -13.358 0.362 21.876 1.00 97.94 170 ALA A CA 1
ATOM 1212 C C . ALA A 1 170 ? -14.612 -0.100 21.105 1.00 97.94 170 ALA A C 1
ATOM 1214 O O . ALA A 1 170 ? -15.452 0.721 20.747 1.00 97.94 170 ALA A O 1
ATOM 1215 N N . ALA A 1 171 ? -14.790 -1.417 20.952 1.00 97.44 171 ALA A N 1
ATOM 1216 C CA . ALA A 1 171 ? -15.956 -2.012 20.297 1.00 97.44 171 ALA A CA 1
ATOM 1217 C C . ALA A 1 171 ? -17.299 -1.707 20.996 1.00 97.44 171 ALA A C 1
ATOM 1219 O O . ALA A 1 171 ? -18.351 -1.762 20.355 1.00 97.44 171 ALA A O 1
ATOM 1220 N N . ASP A 1 172 ? -17.285 -1.375 22.293 1.00 97.88 172 ASP A N 1
ATOM 1221 C CA . ASP A 1 172 ? -18.510 -1.050 23.028 1.00 97.88 172 ASP A CA 1
ATOM 1222 C C . ASP A 1 172 ? -19.089 0.292 22.580 1.00 97.88 172 ASP A C 1
ATOM 1224 O O . ASP A 1 172 ? -20.306 0.421 22.489 1.00 97.88 172 ASP A O 1
ATOM 1228 N N . VAL A 1 173 ? -18.231 1.269 22.268 1.00 98.25 173 VAL A N 1
ATOM 1229 C CA . VAL A 1 173 ? -18.625 2.628 21.854 1.00 98.25 173 VAL A CA 1
ATOM 1230 C C . VAL A 1 173 ? -18.545 2.852 20.348 1.00 98.25 173 VAL A C 1
ATOM 1232 O O . VAL A 1 173 ? -19.053 3.860 19.866 1.00 98.25 173 VAL A O 1
ATOM 1235 N N . ASP A 1 174 ? -17.942 1.934 19.593 1.00 98.31 174 ASP A N 1
ATOM 1236 C CA . ASP A 1 174 ? -17.909 2.004 18.135 1.00 98.31 174 ASP A CA 1
ATOM 1237 C C . ASP A 1 174 ? -19.307 1.799 17.524 1.00 98.31 174 ASP A C 1
ATOM 1239 O O . ASP A 1 174 ? -20.096 0.941 17.946 1.00 98.31 174 ASP A O 1
ATOM 1243 N N . ASN A 1 175 ? -19.617 2.605 16.513 1.00 97.81 175 ASN A N 1
ATOM 1244 C CA . ASN A 1 175 ? -20.869 2.579 15.768 1.00 97.81 175 ASN A CA 1
ATOM 1245 C C . ASN A 1 175 ? -20.630 2.339 14.273 1.00 97.81 175 ASN A C 1
ATOM 1247 O O . ASN A 1 175 ? -21.288 2.948 13.428 1.00 97.81 175 ASN A O 1
ATOM 1251 N N . GLY A 1 176 ? -19.689 1.447 13.958 1.00 96.62 176 GLY A N 1
ATOM 1252 C CA . GLY A 1 176 ? -19.338 1.108 12.587 1.00 96.62 176 GLY A CA 1
ATOM 1253 C C . GLY A 1 176 ? -18.379 2.115 11.971 1.00 96.62 176 GLY A C 1
ATOM 1254 O O . GLY A 1 176 ? -18.599 2.533 10.836 1.00 96.62 176 GLY A O 1
ATOM 1255 N N . SER A 1 177 ? -17.345 2.514 12.717 1.00 98.06 177 SER A N 1
ATOM 1256 C CA . SER A 1 177 ? -16.216 3.241 12.136 1.00 98.06 177 SER A CA 1
ATOM 1257 C C . SER A 1 177 ? -15.657 2.460 10.948 1.00 98.06 177 SER A C 1
ATOM 1259 O O . SER A 1 177 ? -15.644 1.226 10.944 1.00 98.06 177 SER A O 1
ATOM 1261 N N . SER A 1 178 ? -15.225 3.177 9.921 1.00 96.12 178 SER A N 1
ATOM 1262 C CA . SER A 1 178 ? -14.817 2.577 8.654 1.00 96.12 178 SER A CA 1
ATOM 1263 C C . SER A 1 178 ? -13.684 3.352 8.022 1.00 96.12 178 SER A C 1
ATOM 1265 O O . SER A 1 178 ? -13.530 4.543 8.272 1.00 96.12 178 SER A O 1
ATOM 1267 N N . ASP A 1 179 ? -12.982 2.692 7.124 1.00 95.12 179 ASP A N 1
ATOM 1268 C CA . ASP A 1 179 ? -11.935 3.275 6.306 1.00 95.12 179 ASP A CA 1
ATOM 1269 C C . ASP A 1 179 ? -12.001 2.675 4.888 1.00 95.12 179 ASP A C 1
ATOM 1271 O O . ASP A 1 179 ? -12.679 1.658 4.693 1.00 95.12 179 ASP A O 1
ATOM 1275 N N . ASN A 1 180 ? -11.385 3.320 3.896 1.00 88.31 180 ASN A N 1
ATOM 1276 C CA . ASN A 1 180 ? -11.298 2.805 2.525 1.00 88.31 180 ASN A CA 1
ATOM 1277 C C . ASN A 1 180 ? -10.367 1.591 2.411 1.00 88.31 180 ASN A C 1
ATOM 1279 O O . ASN A 1 180 ? -10.723 0.663 1.683 1.00 88.31 180 ASN A O 1
ATOM 1283 N N . CYS A 1 181 ? -9.242 1.581 3.130 1.00 86.75 181 CYS A N 1
ATOM 1284 C CA . CYS A 1 181 ? -8.240 0.509 3.134 1.00 86.75 181 CYS A CA 1
ATOM 1285 C C . CYS A 1 181 ? -8.381 -0.423 4.341 1.00 86.75 181 CYS A C 1
ATOM 1287 O O . CYS A 1 181 ? -7.987 -1.590 4.297 1.00 86.75 181 CYS A O 1
ATOM 1289 N N . GLY A 1 182 ? -9.065 0.037 5.385 1.00 89.44 182 GLY A N 1
ATOM 1290 C CA . GLY A 1 182 ? -9.406 -0.764 6.551 1.00 89.44 182 GLY A CA 1
ATOM 1291 C C . GLY A 1 182 ? -8.857 -0.158 7.831 1.00 89.44 182 GLY A C 1
ATOM 1292 O O . GLY A 1 182 ? -8.158 0.843 7.837 1.00 89.44 182 GLY A O 1
ATOM 1293 N N . ILE A 1 183 ? -9.226 -0.749 8.962 1.00 94.12 183 ILE A N 1
ATOM 1294 C CA . ILE A 1 183 ? -8.832 -0.244 10.278 1.00 94.12 183 ILE A CA 1
ATOM 1295 C C . ILE A 1 183 ? -7.803 -1.200 10.875 1.00 94.12 183 ILE A C 1
ATOM 1297 O O . ILE A 1 183 ? -8.095 -2.389 11.013 1.00 94.12 183 ILE A O 1
ATOM 1301 N N . ASP A 1 184 ? -6.648 -0.675 11.286 1.00 94.94 184 ASP A N 1
ATOM 1302 C CA . ASP A 1 184 ? -5.646 -1.426 12.047 1.00 94.94 184 ASP A CA 1
ATOM 1303 C C . ASP A 1 184 ? -6.066 -1.534 13.514 1.00 94.94 184 ASP A C 1
ATOM 1305 O O . ASP A 1 184 ? -6.252 -2.621 14.070 1.00 94.94 184 ASP A O 1
ATOM 1309 N N . THR A 1 185 ? -6.278 -0.382 14.160 1.00 97.00 185 THR A N 1
ATOM 1310 C CA . THR A 1 185 ? -6.548 -0.337 15.597 1.00 97.00 185 THR A CA 1
ATOM 1311 C C . THR A 1 185 ? -7.643 0.644 15.984 1.00 97.00 185 THR A C 1
ATOM 1313 O O . THR A 1 185 ? -7.845 1.705 15.396 1.00 97.00 185 THR A O 1
ATOM 1316 N N . MET A 1 186 ? -8.347 0.283 17.057 1.00 98.19 186 MET A N 1
ATOM 1317 C CA . MET A 1 186 ? -9.284 1.158 17.750 1.00 98.19 186 MET A CA 1
ATOM 1318 C C . MET A 1 186 ? -8.960 1.170 19.237 1.00 98.19 186 MET A C 1
ATOM 1320 O O . MET A 1 186 ? -8.842 0.120 19.875 1.00 98.19 186 MET A O 1
ATOM 1324 N N . THR A 1 187 ? -8.850 2.363 19.813 1.00 98.19 187 THR A N 1
ATOM 1325 C CA . THR A 1 187 ? -8.588 2.547 21.245 1.00 98.19 187 THR A CA 1
ATOM 1326 C C . THR A 1 187 ? -9.581 3.529 21.848 1.00 98.19 187 THR A C 1
ATOM 1328 O O . THR A 1 187 ? -10.018 4.466 21.188 1.00 98.19 187 THR A O 1
ATOM 1331 N N . VAL A 1 188 ? -9.957 3.319 23.111 1.00 98.56 188 VAL A N 1
ATOM 1332 C CA . VAL A 1 188 ? -10.879 4.204 23.835 1.00 98.56 188 VAL A CA 1
ATOM 1333 C C . VAL A 1 188 ? -10.269 4.650 25.157 1.00 98.56 188 VAL A C 1
ATOM 1335 O O . VAL A 1 188 ? -9.661 3.848 25.870 1.00 98.56 188 VAL A O 1
ATOM 1338 N N . SER A 1 189 ? -10.415 5.935 25.485 1.00 98.06 189 SER A N 1
ATOM 1339 C CA . SER A 1 189 ? -9.933 6.503 26.745 1.00 98.06 189 SER A CA 1
ATOM 1340 C C . SER A 1 189 ? -10.834 7.640 27.252 1.00 98.06 189 SER A C 1
ATOM 1342 O O . SER A 1 189 ? -11.199 8.509 26.457 1.00 98.06 189 SER A O 1
ATOM 1344 N N . PRO A 1 190 ? -11.160 7.692 28.560 1.00 97.94 190 PRO A N 1
ATOM 1345 C CA . PRO A 1 190 ? -10.887 6.669 29.574 1.00 97.94 190 PRO A CA 1
ATOM 1346 C C . PRO A 1 190 ? -11.687 5.377 29.330 1.00 97.94 190 PRO A C 1
ATOM 1348 O O . PRO A 1 190 ? -12.765 5.406 28.747 1.00 97.94 190 PRO A O 1
ATOM 1351 N N . SER A 1 191 ? -11.153 4.241 29.786 1.00 97.88 191 SER A N 1
ATOM 1352 C CA . SER A 1 191 ? -11.765 2.911 29.605 1.00 97.88 191 SER A CA 1
ATOM 1353 C C . SER A 1 191 ? -12.098 2.186 30.909 1.00 97.88 191 SER A C 1
ATOM 1355 O O . SER A 1 191 ? -12.592 1.063 30.881 1.00 97.88 191 SER A O 1
ATOM 1357 N N . ASN A 1 192 ? -11.821 2.810 32.056 1.00 96.62 192 ASN A N 1
ATOM 1358 C CA . ASN A 1 192 ? -12.083 2.261 33.383 1.00 96.62 192 ASN A CA 1
ATOM 1359 C C . ASN A 1 192 ? -12.791 3.315 34.232 1.00 96.62 192 ASN A C 1
ATOM 1361 O O . ASN A 1 192 ? -12.394 4.482 34.234 1.00 96.62 192 ASN A O 1
ATOM 1365 N N . PHE A 1 193 ? -13.798 2.880 34.976 1.00 94.62 193 PHE A N 1
ATOM 1366 C CA . PHE A 1 193 ? -14.691 3.722 35.757 1.00 94.62 193 PHE A CA 1
ATOM 1367 C C . PHE A 1 193 ? -14.887 3.135 37.150 1.00 94.62 193 PHE A C 1
ATOM 1369 O O . PHE A 1 193 ? -14.800 1.923 37.351 1.00 94.62 193 PHE A O 1
ATOM 1376 N N . ASN A 1 194 ? -15.171 4.003 38.115 1.00 86.44 194 ASN A N 1
ATOM 1377 C CA . ASN A 1 194 ? -15.534 3.626 39.476 1.00 86.44 194 ASN A CA 1
ATOM 1378 C C . ASN A 1 194 ? -16.648 4.540 40.015 1.00 86.44 194 ASN A C 1
ATOM 1380 O O . ASN A 1 194 ? -17.198 5.359 39.284 1.00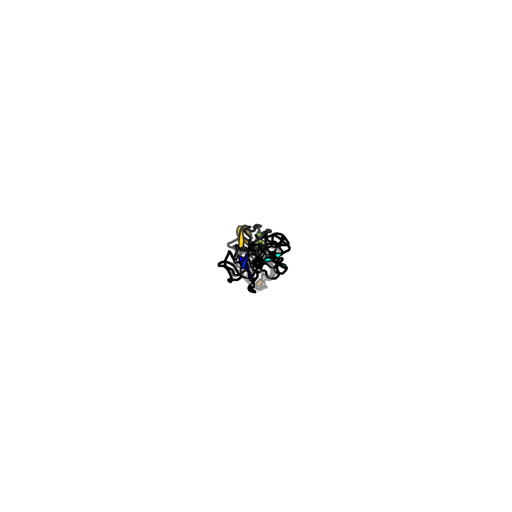 86.44 194 ASN A O 1
ATOM 1384 N N . SER A 1 195 ? -16.956 4.445 41.307 1.00 86.06 195 SER A N 1
ATOM 1385 C CA . SER A 1 195 ? -18.002 5.246 41.966 1.00 86.06 195 SER A CA 1
ATOM 1386 C C . SER A 1 195 ? -17.808 6.771 41.922 1.00 86.06 195 SER A C 1
ATOM 1388 O O . SER A 1 195 ? -18.758 7.509 42.169 1.00 86.06 195 SER A O 1
ATOM 1390 N N . SER A 1 196 ? -16.611 7.277 41.601 1.00 87.06 196 SER A N 1
ATOM 1391 C CA . SER A 1 196 ? -16.390 8.712 41.344 1.00 87.06 196 SER A CA 1
ATOM 1392 C C . SER A 1 196 ? -16.807 9.152 39.938 1.00 87.06 196 SER A C 1
ATOM 1394 O O . SER A 1 196 ? -16.945 10.348 39.689 1.00 87.06 196 SER A O 1
ATOM 1396 N N . ASN A 1 197 ? -17.020 8.193 39.037 1.00 90.62 197 ASN A N 1
ATOM 1397 C CA . ASN A 1 197 ? -17.422 8.407 37.654 1.00 90.62 197 ASN A CA 1
ATOM 1398 C C . ASN A 1 197 ? -18.933 8.243 37.443 1.00 90.62 197 ASN A C 1
ATOM 1400 O O . ASN A 1 197 ? -19.361 8.196 36.302 1.00 90.62 197 ASN A O 1
ATOM 1404 N N . THR A 1 198 ? -19.762 8.128 38.482 1.00 88.56 198 THR A N 1
ATOM 1405 C CA . THR A 1 198 ? -21.215 7.963 38.303 1.00 88.56 198 THR A CA 1
ATOM 1406 C C . THR A 1 198 ? -21.832 9.143 37.539 1.00 88.56 198 THR A C 1
ATOM 1408 O O . THR A 1 198 ? -21.563 10.304 37.854 1.00 88.56 198 THR A O 1
ATOM 1411 N N . GLY A 1 199 ? -22.701 8.844 36.571 1.00 89.56 199 GLY A N 1
ATOM 1412 C CA . GLY A 1 199 ? -23.269 9.808 35.627 1.00 89.56 199 GLY A CA 1
ATOM 1413 C C . GLY A 1 199 ? -22.590 9.755 34.257 1.00 89.56 199 GLY A C 1
ATOM 1414 O O . GLY A 1 199 ? -21.973 8.756 33.894 1.00 89.56 199 GLY A O 1
ATOM 1415 N N . ASP A 1 200 ? -22.732 10.822 33.477 1.00 96.38 200 ASP A N 1
ATOM 1416 C CA . ASP A 1 200 ? -22.213 10.878 32.110 1.00 96.38 200 ASP A CA 1
ATOM 1417 C C . ASP A 1 200 ? -20.708 11.163 32.088 1.00 96.38 200 ASP A C 1
ATOM 1419 O O . ASP A 1 200 ? -20.234 12.153 32.651 1.00 96.38 200 ASP A O 1
ATOM 1423 N N . ASN A 1 201 ? -19.958 10.315 31.387 1.00 96.69 201 ASN A N 1
ATOM 1424 C CA . ASN A 1 201 ? -18.529 10.482 31.148 1.00 96.69 201 ASN A CA 1
ATOM 1425 C C . ASN A 1 201 ? -18.280 10.535 29.648 1.00 96.69 201 ASN A C 1
ATOM 1427 O O . ASN A 1 201 ? -18.722 9.658 28.912 1.00 96.69 201 ASN A O 1
ATOM 1431 N N . ILE A 1 202 ? -17.535 11.536 29.192 1.00 98.25 202 ILE A N 1
ATOM 1432 C CA . ILE A 1 202 ? -17.115 11.602 27.794 1.00 98.25 202 ILE A CA 1
ATOM 1433 C C . ILE A 1 202 ? -15.865 10.743 27.627 1.00 98.25 202 ILE A C 1
ATOM 1435 O O . ILE A 1 202 ? -14.884 10.923 28.352 1.00 98.25 202 ILE A O 1
ATOM 1439 N N . VAL A 1 203 ? -15.898 9.843 26.650 1.00 98.44 203 VAL A N 1
ATOM 1440 C CA . VAL A 1 203 ? -14.740 9.059 26.216 1.00 98.44 203 VAL A CA 1
ATOM 1441 C C . VAL A 1 203 ? -14.376 9.401 24.783 1.00 98.44 203 VAL A C 1
ATOM 1443 O O . VAL A 1 203 ? -15.246 9.738 23.980 1.00 98.44 203 VAL A O 1
ATOM 1446 N N . THR A 1 204 ? -13.094 9.291 24.459 1.00 98.62 204 THR A N 1
ATOM 1447 C CA . THR A 1 204 ? -12.572 9.483 23.107 1.00 98.62 204 THR A CA 1
ATOM 1448 C C . THR A 1 204 ? -12.239 8.129 22.502 1.00 98.62 204 THR A C 1
ATOM 1450 O O . THR A 1 204 ? -11.396 7.407 23.037 1.00 98.62 204 THR A O 1
ATOM 1453 N N . LEU A 1 205 ? -12.884 7.808 21.383 1.00 98.62 205 LEU A N 1
ATOM 1454 C CA . LEU A 1 205 ? -12.502 6.728 20.482 1.00 98.62 205 LEU A CA 1
ATOM 1455 C C . LEU A 1 205 ? -11.461 7.278 19.498 1.00 98.62 205 LEU A C 1
ATOM 1457 O O . LEU A 1 205 ? -11.689 8.316 18.880 1.00 98.62 205 LEU A O 1
ATOM 1461 N N . THR A 1 206 ? -10.319 6.606 19.378 1.00 98.44 206 THR A N 1
ATOM 1462 C CA . THR A 1 206 ? -9.307 6.858 18.342 1.00 98.44 206 THR A CA 1
ATOM 1463 C C . THR A 1 206 ? -9.289 5.660 17.409 1.00 98.44 206 THR A C 1
ATOM 1465 O O . THR A 1 206 ? -9.098 4.535 17.875 1.00 98.44 206 THR A O 1
ATOM 1468 N N . VAL A 1 207 ? -9.505 5.916 16.123 1.00 98.25 207 VAL A N 1
ATOM 1469 C CA . VAL A 1 207 ? -9.484 4.930 15.040 1.00 98.25 207 VAL A CA 1
ATOM 1470 C C . VAL A 1 207 ? -8.259 5.224 14.189 1.00 98.25 207 VAL A C 1
ATOM 1472 O O . VAL A 1 207 ? -8.089 6.375 13.783 1.00 98.25 207 VAL A O 1
ATOM 1475 N N . THR A 1 208 ? -7.429 4.213 13.953 1.00 96.56 208 THR A N 1
ATOM 1476 C CA . THR A 1 208 ? -6.221 4.294 13.126 1.00 96.56 208 THR A CA 1
ATOM 1477 C C . THR A 1 208 ? -6.304 3.245 12.018 1.00 96.56 208 THR A C 1
ATOM 1479 O O . THR A 1 208 ? -6.637 2.091 12.309 1.00 96.56 208 THR A O 1
ATOM 1482 N N . ASP A 1 209 ? -6.046 3.644 10.776 1.00 94.62 209 ASP A N 1
ATOM 1483 C CA . ASP A 1 209 ? -5.981 2.744 9.614 1.00 94.62 209 ASP A CA 1
ATOM 1484 C C . ASP A 1 209 ? -4.641 1.976 9.546 1.00 94.62 209 ASP A C 1
ATOM 1486 O O . ASP A 1 209 ? -3.833 2.046 10.479 1.00 94.62 209 ASP A O 1
ATOM 1490 N N . LEU A 1 210 ? -4.437 1.190 8.485 1.00 89.75 210 LEU A N 1
ATOM 1491 C CA . LEU A 1 210 ? -3.237 0.363 8.281 1.00 89.75 210 LEU A CA 1
ATOM 1492 C C . LEU A 1 210 ? -1.987 1.196 7.949 1.00 89.75 210 LEU A C 1
ATOM 1494 O O . LEU A 1 210 ? -0.873 0.810 8.313 1.00 89.75 210 LEU A O 1
ATOM 1498 N N . GLU A 1 211 ? -2.176 2.373 7.360 1.00 88.88 211 GLU A N 1
ATOM 1499 C CA . GLU A 1 211 ? -1.119 3.283 6.913 1.00 88.88 211 GLU A CA 1
ATOM 1500 C C . GLU A 1 211 ? -0.776 4.357 7.968 1.00 88.88 211 GLU A C 1
ATOM 1502 O O . GLU A 1 211 ? 0.184 5.121 7.828 1.00 88.88 211 GLU A O 1
ATOM 1507 N N . GLY A 1 212 ? -1.504 4.377 9.087 1.00 90.00 212 GLY A N 1
ATOM 1508 C CA . GLY A 1 212 ? -1.255 5.207 10.261 1.00 90.00 212 GLY A CA 1
ATOM 1509 C C . GLY A 1 212 ? -2.026 6.530 10.313 1.00 90.00 212 GLY A C 1
ATOM 1510 O O . GLY A 1 212 ? -1.784 7.320 11.239 1.00 90.00 212 GLY A O 1
ATOM 1511 N N . ASN A 1 213 ? -2.956 6.799 9.393 1.00 92.88 213 ASN A N 1
ATOM 1512 C CA . ASN A 1 213 ? -3.875 7.925 9.530 1.00 92.88 213 ASN A CA 1
ATOM 1513 C C . ASN A 1 213 ? -4.850 7.660 10.677 1.00 92.88 213 ASN A C 1
ATOM 1515 O O . ASN A 1 213 ? -5.206 6.525 10.993 1.00 92.88 213 ASN A O 1
ATOM 1519 N N . SER A 1 214 ? -5.277 8.725 11.359 1.00 96.50 214 SER A N 1
ATOM 1520 C CA . SER A 1 214 ? -6.118 8.565 12.543 1.00 96.50 214 SER A CA 1
ATOM 1521 C C . SER A 1 214 ? -7.160 9.657 12.696 1.00 96.50 214 SER A C 1
ATOM 1523 O O . SER A 1 214 ? -6.909 10.840 12.463 1.00 96.50 214 SER A O 1
ATOM 1525 N N . THR A 1 215 ? -8.329 9.242 13.176 1.00 98.44 215 THR A N 1
ATOM 1526 C CA . THR A 1 215 ? -9.455 10.120 13.490 1.00 98.44 215 THR A CA 1
ATOM 1527 C C . THR A 1 215 ? -9.934 9.851 14.907 1.00 98.44 215 THR A C 1
ATOM 1529 O O . THR A 1 215 ? -9.949 8.716 15.387 1.00 98.44 215 THR A O 1
ATOM 1532 N N . GLN A 1 216 ? -10.356 10.916 15.588 1.00 98.38 216 GLN A N 1
ATOM 1533 C CA . GLN A 1 216 ? -10.943 10.843 16.919 1.00 98.38 216 GLN A CA 1
ATOM 1534 C C . GLN A 1 216 ? -12.395 11.304 16.914 1.00 98.38 216 GLN A C 1
ATOM 1536 O O . GLN A 1 216 ? -12.744 12.307 16.291 1.00 98.38 216 GLN A O 1
ATOM 1541 N N . CYS A 1 217 ? -13.228 10.603 17.672 1.00 98.31 217 CYS A N 1
ATOM 1542 C CA . CYS A 1 217 ? -14.599 10.997 17.952 1.00 98.31 217 CYS A CA 1
ATOM 1543 C C . CYS A 1 217 ? -14.974 10.645 19.395 1.00 98.31 217 CYS A C 1
ATOM 1545 O O . CYS A 1 217 ? -14.287 9.875 20.067 1.00 98.31 217 CYS A O 1
ATOM 1547 N N . THR A 1 218 ? -16.031 11.265 19.916 1.00 98.56 218 THR A N 1
ATOM 1548 C CA . THR A 1 218 ? -16.415 11.133 21.328 1.00 98.56 218 THR A CA 1
ATOM 1549 C C . THR A 1 218 ? -17.723 10.374 21.495 1.00 98.56 218 THR A C 1
ATOM 1551 O O . THR A 1 218 ? -18.636 10.552 20.691 1.00 98.56 218 THR A O 1
ATOM 1554 N N . ALA A 1 219 ? -17.836 9.595 22.567 1.00 98.50 219 ALA A N 1
ATOM 1555 C CA . ALA A 1 219 ? -19.077 8.964 23.017 1.00 98.50 219 ALA A CA 1
ATOM 1556 C C . ALA A 1 219 ? -19.378 9.357 24.468 1.00 98.50 219 ALA A C 1
ATOM 1558 O O . ALA A 1 219 ? -18.456 9.611 25.250 1.00 98.50 219 ALA A O 1
ATOM 1559 N N . THR A 1 220 ? -20.654 9.359 24.841 1.00 98.44 220 THR A N 1
ATOM 1560 C CA . THR A 1 220 ? -21.083 9.447 26.238 1.00 98.44 220 THR A CA 1
ATOM 1561 C C . THR A 1 220 ? -21.230 8.046 26.822 1.00 98.44 220 THR A C 1
ATOM 1563 O O . THR A 1 220 ? -21.978 7.214 26.312 1.00 98.44 220 THR A O 1
ATOM 1566 N N . VAL A 1 221 ? -20.529 7.795 27.923 1.00 98.31 221 VAL A N 1
ATOM 1567 C CA . VAL A 1 221 ? -20.656 6.595 28.749 1.00 98.31 221 VAL A CA 1
ATOM 1568 C C . VAL A 1 221 ? -21.363 6.989 30.037 1.00 98.31 221 VAL A C 1
ATOM 1570 O O . VAL A 1 221 ? -20.767 7.606 30.925 1.00 98.31 221 VAL A O 1
ATOM 1573 N N . THR A 1 222 ? -22.640 6.639 30.142 1.00 96.81 222 THR A N 1
ATOM 1574 C CA . THR A 1 222 ? -23.410 6.820 31.373 1.00 96.81 222 THR A CA 1
ATOM 1575 C C . THR A 1 222 ? -23.072 5.678 32.325 1.00 96.81 222 THR A C 1
ATOM 1577 O O . THR A 1 222 ? -23.435 4.525 32.090 1.00 96.81 222 THR A O 1
ATOM 1580 N N . VAL A 1 223 ? -22.346 5.988 33.395 1.00 93.62 223 VAL A N 1
ATOM 1581 C CA . VAL A 1 223 ? -22.017 5.029 34.449 1.00 93.62 223 VAL A CA 1
ATOM 1582 C C . VAL A 1 223 ? -23.127 5.071 35.482 1.00 93.62 223 VAL A C 1
ATOM 1584 O O . VAL A 1 223 ? -23.305 6.061 36.198 1.00 93.62 223 VAL A O 1
ATOM 1587 N N . GLU A 1 224 ? -23.871 3.983 35.563 1.00 86.25 224 GLU A N 1
ATOM 1588 C CA . GLU A 1 224 ? -24.843 3.769 36.616 1.00 86.25 224 GLU A CA 1
ATOM 1589 C C . GLU A 1 224 ? -24.167 3.027 37.769 1.00 86.25 224 GLU A C 1
ATOM 1591 O O . GLU A 1 224 ? -23.361 2.107 37.581 1.00 86.25 224 GLU A O 1
ATOM 1596 N N . ASP A 1 225 ? -24.471 3.466 38.992 1.00 76.12 225 ASP A N 1
ATOM 1597 C CA . ASP A 1 225 ? -24.163 2.648 40.155 1.00 76.12 225 ASP A CA 1
ATOM 1598 C C . ASP A 1 225 ? -24.882 1.318 39.969 1.00 76.12 225 ASP A C 1
ATOM 1600 O O . ASP A 1 225 ? -26.013 1.304 39.468 1.00 76.12 225 ASP A O 1
ATOM 1604 N N . THR A 1 226 ? -24.252 0.223 40.405 1.00 61.09 226 THR A N 1
ATOM 1605 C CA . THR A 1 226 ? -24.985 -1.020 40.590 1.00 61.09 226 THR A CA 1
ATOM 1606 C C . THR A 1 226 ? -26.315 -0.660 41.223 1.00 61.09 226 THR A C 1
ATOM 1608 O O . THR A 1 226 ? -26.362 -0.077 42.309 1.00 61.09 226 THR A O 1
ATOM 1611 N N . LEU A 1 227 ? -27.414 -1.042 40.578 1.00 51.94 227 LEU A N 1
ATOM 1612 C CA . LEU A 1 227 ? -28.618 -1.355 41.319 1.00 51.94 227 LEU A CA 1
ATOM 1613 C C . LEU A 1 227 ? -28.234 -2.521 42.232 1.00 51.94 227 LEU A C 1
ATOM 1615 O O . LEU A 1 227 ? -28.557 -3.677 41.963 1.00 51.94 227 LEU A O 1
ATOM 1619 N N . GLY A 1 228 ? -27.511 -2.218 43.311 1.00 47.06 228 GLY A N 1
ATOM 1620 C CA . GLY A 1 228 ? -27.411 -3.004 44.510 1.00 47.06 228 GLY A CA 1
ATOM 1621 C C . GLY A 1 228 ? -28.811 -3.027 45.085 1.00 47.06 228 GLY A C 1
ATOM 1622 O O . GLY A 1 228 ? -29.109 -2.405 46.098 1.00 47.06 228 GLY A O 1
ATOM 1623 N N . ILE A 1 229 ? -29.700 -3.744 44.402 1.00 45.44 229 ILE A N 1
ATOM 1624 C CA . ILE A 1 229 ? -30.805 -4.416 45.031 1.00 45.44 229 ILE A CA 1
ATOM 1625 C C . ILE A 1 229 ? -30.100 -5.297 46.050 1.00 45.44 229 ILE A C 1
ATOM 1627 O O . ILE A 1 229 ? -29.501 -6.313 45.711 1.00 45.44 229 ILE A O 1
ATOM 1631 N N . ASP A 1 230 ? -30.052 -4.822 47.291 1.00 51.88 230 ASP A N 1
ATOM 1632 C CA . ASP A 1 230 ? -30.848 -5.443 48.334 1.00 51.88 230 ASP A CA 1
ATOM 1633 C C . ASP A 1 230 ? -31.240 -6.891 47.984 1.00 51.88 230 ASP A C 1
ATOM 1635 O O . ASP A 1 230 ? -32.423 -7.216 47.874 1.00 51.88 230 ASP A O 1
ATOM 1639 N N . ASP A 1 231 ? -30.275 -7.808 47.863 1.00 49.62 231 ASP A N 1
ATOM 1640 C CA . ASP A 1 231 ? -30.571 -9.206 48.143 1.00 49.62 231 ASP A CA 1
ATOM 1641 C C . ASP A 1 231 ? -30.695 -9.277 49.663 1.00 49.62 231 ASP A C 1
ATOM 1643 O O . ASP A 1 231 ? -29.811 -9.718 50.404 1.00 49.62 231 ASP A O 1
ATOM 1647 N N . PHE A 1 232 ? -31.818 -8.747 50.153 1.00 54.97 232 PHE A N 1
ATOM 1648 C CA . PHE A 1 232 ? -32.303 -8.919 51.507 1.00 54.97 232 PHE A CA 1
ATOM 1649 C C . PHE A 1 232 ? -32.784 -10.372 51.627 1.00 54.97 232 PHE A C 1
ATOM 1651 O O . PHE A 1 232 ? -33.956 -10.680 51.846 1.00 54.97 232 PHE A O 1
ATOM 1658 N N . ASN A 1 233 ? -31.847 -11.286 51.384 1.00 59.31 233 ASN A N 1
ATOM 1659 C CA . ASN A 1 233 ? -32.062 -12.705 51.286 1.00 59.31 233 ASN A CA 1
ATOM 1660 C C . ASN A 1 233 ? -32.409 -13.220 52.679 1.00 59.31 233 ASN A C 1
ATOM 1662 O O . ASN A 1 233 ? -31.621 -13.112 53.622 1.00 59.31 233 ASN A O 1
ATOM 1666 N N . LEU A 1 234 ? -33.591 -13.819 52.820 1.00 55.31 234 LEU A N 1
ATOM 1667 C CA . LEU A 1 234 ? -34.065 -14.394 54.083 1.00 55.31 234 LEU A CA 1
ATOM 1668 C C . LEU A 1 234 ? -33.055 -15.377 54.705 1.00 55.31 234 LEU A C 1
ATOM 1670 O O . LEU A 1 234 ? -33.061 -15.562 55.926 1.00 55.31 234 LEU A O 1
ATOM 1674 N N . ASN A 1 235 ? -32.180 -15.988 53.900 1.00 62.12 235 ASN A N 1
ATOM 1675 C CA . ASN A 1 235 ? -31.189 -16.960 54.356 1.00 62.12 235 ASN A CA 1
ATOM 1676 C C . ASN A 1 235 ? -29.876 -16.331 54.848 1.00 62.12 235 ASN A C 1
ATOM 1678 O O . ASN A 1 235 ? -29.157 -16.983 55.605 1.00 62.12 235 ASN A O 1
ATOM 1682 N N . SER A 1 236 ? -29.562 -15.086 54.474 1.00 74.81 236 SER A N 1
ATOM 1683 C CA . SER A 1 236 ? -28.302 -14.434 54.866 1.00 74.81 236 SER A CA 1
ATOM 1684 C C . SER A 1 236 ? -28.369 -13.797 56.256 1.00 74.81 236 SER A C 1
ATOM 1686 O O . SER A 1 236 ? -27.346 -13.695 56.933 1.00 74.81 236 SER A O 1
ATOM 1688 N N . VAL A 1 237 ? -29.569 -13.436 56.732 1.00 84.69 237 VAL A N 1
ATOM 1689 C CA . VAL A 1 237 ? -29.744 -12.883 58.081 1.00 84.69 237 VAL A CA 1
ATOM 1690 C C . VAL A 1 237 ? -29.832 -13.991 59.125 1.00 84.69 237 VAL A C 1
ATOM 1692 O O . VAL A 1 237 ? -30.757 -14.810 59.122 1.00 84.69 237 VAL A O 1
ATOM 1695 N N . ARG A 1 238 ? -28.891 -14.003 60.070 1.00 88.56 238 ARG A N 1
ATOM 1696 C CA . ARG A 1 238 ? -28.835 -14.990 61.161 1.00 88.56 238 ARG A CA 1
ATOM 1697 C C . ARG A 1 238 ? -29.174 -14.326 62.486 1.00 88.56 238 ARG A C 1
ATOM 1699 O O . ARG A 1 238 ? -28.681 -13.239 62.765 1.00 88.56 238 ARG A O 1
ATOM 1706 N N . ILE A 1 239 ? -29.990 -14.992 63.301 1.00 93.62 239 ILE A N 1
ATOM 1707 C CA . ILE A 1 239 ? -30.366 -14.512 64.633 1.00 93.62 239 ILE A CA 1
ATOM 1708 C C . ILE A 1 239 ? -29.933 -15.539 65.670 1.00 93.62 239 ILE A C 1
ATOM 1710 O O . ILE A 1 239 ? -30.247 -16.720 65.521 1.00 93.62 239 ILE A O 1
ATOM 1714 N N . THR A 1 240 ? -29.191 -15.099 66.683 1.00 93.56 240 THR A N 1
ATOM 1715 C CA . THR A 1 240 ? -28.685 -15.966 67.753 1.00 93.56 240 THR A CA 1
ATOM 1716 C C . THR A 1 240 ? -28.507 -15.188 69.064 1.00 93.56 240 THR A C 1
ATOM 1718 O O . THR A 1 240 ? -28.065 -14.044 69.009 1.00 93.56 240 THR A O 1
ATOM 1721 N N . PRO A 1 241 ? -28.772 -15.790 70.233 1.00 94.44 241 PRO A N 1
ATOM 1722 C CA . PRO A 1 241 ? -29.358 -17.122 70.398 1.00 94.44 241 PRO A CA 1
ATOM 1723 C C . PRO A 1 241 ? -30.844 -17.156 69.987 1.00 94.44 241 PRO A C 1
ATOM 1725 O O . PRO A 1 241 ? -31.510 -16.129 69.920 1.00 94.44 241 PRO A O 1
ATOM 1728 N N . ASN A 1 242 ? -31.336 -18.334 69.607 1.00 92.44 242 ASN A N 1
ATOM 1729 C CA . ASN A 1 242 ? -32.759 -18.622 69.404 1.00 92.44 242 ASN A CA 1
ATOM 1730 C C . ASN A 1 242 ? -32.974 -20.139 69.631 1.00 92.44 242 ASN A C 1
ATOM 1732 O O . ASN A 1 242 ? -32.574 -20.910 68.753 1.00 92.44 242 ASN A O 1
ATOM 1736 N N . PRO A 1 243 ? -33.548 -20.595 70.764 1.00 96.12 243 PRO A N 1
ATOM 1737 C CA . PRO A 1 243 ? -34.240 -19.801 71.782 1.00 96.12 243 PRO A CA 1
ATOM 1738 C C . PRO A 1 243 ? -33.364 -18.750 72.472 1.00 96.12 243 PRO A C 1
ATOM 1740 O O . PRO A 1 243 ? -32.155 -18.939 72.581 1.00 96.12 243 PRO A O 1
ATOM 1743 N N . PHE A 1 244 ? -33.956 -17.622 72.854 1.00 96.19 244 PHE A N 1
ATOM 1744 C CA . PHE A 1 244 ? -33.260 -16.487 73.464 1.00 96.19 244 PHE A CA 1
ATOM 1745 C C . PHE A 1 244 ? -33.724 -16.258 74.900 1.00 96.19 244 PHE A C 1
ATOM 1747 O O . PHE A 1 244 ? -34.844 -16.634 75.239 1.00 96.19 244 PHE A O 1
ATOM 1754 N N . ASP A 1 245 ? -32.877 -15.595 75.692 1.00 94.44 245 ASP A N 1
ATOM 1755 C CA . ASP A 1 245 ? -33.199 -15.154 77.049 1.00 94.44 245 ASP A CA 1
ATOM 1756 C C . ASP A 1 245 ? -33.410 -13.625 77.110 1.00 94.44 245 ASP A C 1
ATOM 1758 O O . ASP A 1 245 ? -34.520 -13.145 76.901 1.00 94.44 245 ASP A O 1
ATOM 1762 N N . SER A 1 246 ? -32.350 -12.847 77.336 1.00 94.81 246 SER A N 1
ATOM 1763 C CA . SER A 1 246 ? -32.416 -11.390 77.555 1.00 94.81 246 SER A CA 1
ATOM 1764 C C . SER A 1 246 ? -31.978 -10.553 76.346 1.00 94.81 246 SER A C 1
ATOM 1766 O O . SER A 1 246 ? -32.258 -9.353 76.272 1.00 94.81 246 SER A O 1
ATOM 1768 N N . TYR A 1 247 ? -31.319 -11.178 75.367 1.00 95.62 247 TYR A N 1
ATOM 1769 C CA . TYR A 1 247 ? -30.821 -10.514 74.166 1.00 95.62 247 TYR A CA 1
ATOM 1770 C C . TYR A 1 247 ? -30.751 -11.450 72.956 1.00 95.62 247 TYR A C 1
ATOM 1772 O O . TYR A 1 247 ? -30.703 -12.675 73.091 1.00 95.62 247 TYR A O 1
ATOM 1780 N N . ILE A 1 248 ? -30.679 -10.849 71.766 1.00 97.06 248 ILE A N 1
ATOM 1781 C CA . ILE A 1 248 ? -30.323 -11.517 70.510 1.00 97.06 248 ILE A CA 1
ATOM 1782 C C . ILE A 1 248 ? -29.365 -10.654 69.685 1.00 97.06 248 ILE A C 1
ATOM 1784 O O . ILE A 1 248 ? -29.454 -9.427 69.661 1.00 97.06 248 ILE A O 1
ATOM 1788 N N . TYR A 1 249 ? -28.490 -11.308 68.929 1.00 96.12 249 TYR A N 1
ATOM 1789 C CA . TYR A 1 249 ? -27.729 -10.697 67.849 1.00 96.12 249 TYR A CA 1
ATOM 1790 C C . TYR A 1 249 ? -28.377 -10.996 66.507 1.00 96.12 249 TYR A C 1
ATOM 1792 O O . TYR A 1 249 ? -28.723 -12.142 66.215 1.00 96.12 249 TYR A O 1
ATOM 1800 N N . VAL A 1 250 ? -28.473 -9.971 65.665 1.00 94.44 250 VAL A N 1
ATOM 1801 C CA . VAL A 1 250 ? -28.828 -10.102 64.251 1.00 94.44 250 VAL A CA 1
ATOM 1802 C C . VAL A 1 250 ? -27.568 -9.859 63.430 1.00 94.44 250 VAL A C 1
ATOM 1804 O O . VAL A 1 250 ? -26.992 -8.775 63.492 1.00 94.44 250 VAL A O 1
ATOM 1807 N N . TYR A 1 251 ? -27.144 -10.861 62.666 1.00 90.31 251 TYR A N 1
ATOM 1808 C CA . TYR A 1 251 ? -26.015 -10.772 61.742 1.00 90.31 251 TYR A CA 1
ATOM 1809 C C . TYR A 1 251 ? -26.523 -10.536 60.323 1.00 90.31 251 TYR A C 1
ATOM 1811 O O . TYR A 1 251 ? -27.386 -11.276 59.846 1.00 90.31 251 TYR A O 1
ATOM 1819 N N . LEU A 1 252 ? -25.975 -9.516 59.673 1.00 85.81 252 LEU A N 1
ATOM 1820 C CA . LEU A 1 252 ? -26.373 -8.994 58.372 1.00 85.81 252 LEU A CA 1
ATOM 1821 C C . LEU A 1 252 ? -25.284 -9.267 57.312 1.00 85.81 252 LEU A C 1
ATOM 1823 O O . LEU A 1 252 ? -24.093 -9.293 57.647 1.00 85.81 252 LEU A O 1
ATOM 1827 N N . PRO A 1 253 ? -25.665 -9.458 56.035 1.00 77.75 253 PRO A N 1
ATOM 1828 C CA . PRO A 1 253 ? -24.721 -9.588 54.922 1.00 77.75 253 PRO A CA 1
ATOM 1829 C C . PRO A 1 253 ? -23.899 -8.306 54.706 1.00 77.75 253 PRO A C 1
ATOM 1831 O O . PRO A 1 253 ? -24.318 -7.227 55.116 1.00 77.75 253 PRO A O 1
ATOM 1834 N N . LEU A 1 254 ? -22.745 -8.424 54.031 1.00 71.00 254 LEU A N 1
ATOM 1835 C CA . LEU A 1 254 ? -21.764 -7.337 53.846 1.00 71.00 254 LEU A CA 1
ATOM 1836 C C . LEU A 1 254 ? -22.366 -6.037 53.289 1.00 71.00 254 LEU A C 1
ATOM 1838 O O . LEU A 1 254 ? -22.046 -4.967 53.797 1.00 71.00 254 LEU A O 1
ATOM 1842 N N . GLY A 1 255 ? -23.292 -6.125 52.327 1.00 68.50 255 GLY A N 1
ATOM 1843 C CA . GLY A 1 255 ? -23.953 -4.955 51.727 1.00 68.50 255 GLY A CA 1
ATOM 1844 C C . GLY A 1 255 ? -24.838 -4.141 52.683 1.00 68.50 255 GLY A C 1
ATOM 1845 O O . GLY A 1 255 ? -25.335 -3.090 52.307 1.00 68.50 255 GLY A O 1
ATOM 1846 N N . LEU A 1 256 ? -25.040 -4.612 53.917 1.00 74.25 256 LEU A N 1
ATOM 1847 C CA . LEU A 1 256 ? -25.891 -3.986 54.933 1.00 74.25 256 LEU A CA 1
ATOM 1848 C C . LEU A 1 256 ? -25.125 -3.587 56.200 1.00 74.25 256 LEU A C 1
ATOM 1850 O O . LEU A 1 256 ? -25.727 -3.289 57.235 1.00 74.25 256 LEU A O 1
ATOM 1854 N N . HIS A 1 257 ? -23.793 -3.620 56.156 1.00 80.31 257 HIS A N 1
ATOM 1855 C CA . HIS A 1 257 ? -22.965 -3.197 57.280 1.00 80.31 257 HIS A CA 1
ATOM 1856 C C . HIS A 1 257 ? -23.088 -1.691 57.490 1.00 80.31 257 HIS A C 1
ATOM 1858 O O . HIS A 1 257 ? -23.247 -0.925 56.544 1.00 80.31 257 HIS A O 1
ATOM 1864 N N . ASN A 1 258 ? -23.020 -1.265 58.750 1.00 79.75 258 ASN A N 1
ATOM 1865 C CA . ASN A 1 258 ? -23.056 0.145 59.148 1.00 79.75 258 ASN A CA 1
ATOM 1866 C C . ASN A 1 258 ? -24.293 0.916 58.648 1.00 79.75 258 ASN A C 1
ATOM 1868 O O . ASN A 1 258 ? -24.272 2.136 58.543 1.00 79.75 258 ASN A O 1
ATOM 1872 N N . SER A 1 259 ? -25.375 0.189 58.363 1.00 83.50 259 SER A N 1
ATOM 1873 C CA . SER A 1 259 ? -26.658 0.727 57.906 1.00 83.50 259 SER A CA 1
ATOM 1874 C C . SER A 1 259 ? -27.672 0.843 59.049 1.00 83.50 259 SER A C 1
ATOM 1876 O O . SER A 1 259 ? -27.563 0.133 60.058 1.00 83.50 259 SER A O 1
ATOM 1878 N N . ASP A 1 260 ? -28.673 1.708 58.866 1.00 88.75 260 ASP A N 1
ATOM 1879 C CA . ASP A 1 260 ? -29.760 1.952 59.820 1.00 88.75 260 ASP A CA 1
ATOM 1880 C C . ASP A 1 260 ? -30.947 1.000 59.629 1.00 88.75 260 ASP A C 1
ATOM 1882 O O . ASP A 1 260 ? -31.436 0.775 58.516 1.00 88.75 260 ASP A O 1
ATOM 1886 N N . PHE A 1 261 ? -31.479 0.510 60.749 1.00 91.94 261 PHE A N 1
ATOM 1887 C CA . PHE A 1 261 ? -32.577 -0.449 60.800 1.00 91.94 261 PHE A CA 1
ATOM 1888 C C . PHE A 1 261 ? -33.663 -0.039 61.793 1.00 91.94 261 PHE A C 1
ATOM 1890 O O . PHE A 1 261 ? -33.416 0.601 62.814 1.00 91.94 261 PHE A O 1
ATOM 1897 N N . GLU A 1 262 ? -34.892 -0.463 61.510 1.00 95.25 262 GLU A N 1
ATOM 1898 C CA . GLU A 1 262 ? -35.977 -0.524 62.489 1.00 95.25 262 GLU A CA 1
ATOM 1899 C C . GLU A 1 262 ? -36.289 -1.981 62.814 1.00 95.25 262 GLU A C 1
ATOM 1901 O O . GLU A 1 262 ? -36.601 -2.777 61.922 1.00 95.25 262 GLU A O 1
ATOM 1906 N N . VAL A 1 263 ? -36.205 -2.311 64.100 1.00 96.31 263 VAL A N 1
ATOM 1907 C CA . VAL A 1 263 ? -36.409 -3.654 64.635 1.00 96.31 263 VAL A CA 1
ATOM 1908 C C . VAL A 1 263 ? -37.677 -3.664 65.476 1.00 96.31 263 VAL A C 1
ATOM 1910 O O . VAL A 1 263 ? -37.791 -2.922 66.453 1.00 96.31 263 VAL A O 1
ATOM 1913 N N . LYS A 1 264 ? -38.627 -4.525 65.103 1.00 97.50 264 LYS A N 1
ATOM 1914 C CA . LYS A 1 264 ? -39.884 -4.734 65.831 1.00 97.50 264 LYS A CA 1
ATOM 1915 C C . LYS A 1 264 ? -40.057 -6.194 66.215 1.00 97.50 264 LYS A C 1
ATOM 1917 O O . LYS A 1 264 ? -39.796 -7.059 65.387 1.00 97.50 264 LYS A O 1
ATOM 1922 N N . ILE A 1 265 ? -40.549 -6.467 67.421 1.00 97.75 265 ILE A N 1
ATOM 1923 C CA . ILE A 1 265 ? -40.942 -7.818 67.856 1.00 97.75 265 ILE A CA 1
ATOM 1924 C C . ILE A 1 265 ? -42.444 -7.829 68.125 1.00 97.75 265 ILE A C 1
ATOM 1926 O O . ILE A 1 265 ? -42.976 -6.896 68.728 1.00 97.75 265 ILE A O 1
ATOM 1930 N N . PHE A 1 266 ? -43.110 -8.882 67.663 1.00 97.50 266 PHE A N 1
ATOM 1931 C CA . PHE A 1 266 ? -44.546 -9.100 67.762 1.00 97.50 266 PHE A CA 1
ATOM 1932 C C . PHE A 1 266 ? -44.827 -10.378 68.548 1.00 97.50 266 PHE A C 1
ATOM 1934 O O . PHE A 1 266 ? -44.168 -11.397 68.319 1.00 97.50 266 PHE A O 1
ATOM 1941 N N . ASP A 1 267 ? -45.819 -10.334 69.437 1.00 95.88 267 ASP A N 1
ATOM 1942 C CA . ASP A 1 267 ? -46.397 -11.546 70.026 1.00 95.88 267 ASP A CA 1
ATOM 1943 C C . ASP A 1 267 ? -47.301 -12.290 69.018 1.00 95.88 267 ASP A C 1
ATOM 1945 O O . ASP A 1 267 ? -47.558 -11.809 67.910 1.00 95.88 267 ASP A O 1
ATOM 1949 N N . LEU A 1 268 ? -47.791 -13.482 69.383 1.00 94.00 268 LEU A N 1
ATOM 1950 C CA . LEU A 1 268 ? -48.678 -14.283 68.521 1.00 94.00 268 LEU A CA 1
ATOM 1951 C C . LEU A 1 268 ? -50.014 -13.600 68.185 1.00 94.00 268 LEU A C 1
ATOM 1953 O O . LEU A 1 268 ? -50.652 -13.976 67.204 1.00 94.00 268 LEU A O 1
ATOM 1957 N N . ASN A 1 269 ? -50.431 -12.604 68.970 1.00 94.31 269 ASN A N 1
ATOM 1958 C CA . ASN A 1 269 ? -51.641 -11.824 68.714 1.00 94.31 269 ASN A CA 1
ATOM 1959 C C . ASN A 1 269 ? -51.367 -10.621 67.793 1.00 94.31 269 ASN A C 1
ATOM 1961 O O . ASN A 1 269 ? -52.281 -9.854 67.491 1.00 94.31 269 ASN A O 1
ATOM 1965 N N . GLY A 1 270 ? -50.118 -10.438 67.349 1.00 90.75 270 GLY A N 1
ATOM 1966 C CA . GLY A 1 270 ? -49.700 -9.352 66.466 1.00 90.75 270 GLY A CA 1
ATOM 1967 C C . GLY A 1 270 ? -49.449 -8.020 67.177 1.00 90.75 270 GLY A C 1
ATOM 1968 O O . GLY A 1 270 ? -49.237 -7.008 66.505 1.00 90.75 270 GLY A O 1
ATOM 1969 N N . ARG A 1 271 ? -49.447 -7.977 68.516 1.00 95.44 271 ARG A N 1
ATOM 1970 C CA . ARG A 1 271 ? -49.111 -6.759 69.266 1.00 95.44 271 ARG A CA 1
ATOM 1971 C C . ARG A 1 271 ? -47.598 -6.555 69.258 1.00 95.44 271 ARG A C 1
ATOM 1973 O O . ARG A 1 271 ? -46.833 -7.485 69.496 1.00 95.44 271 ARG A O 1
ATOM 1980 N N . ILE A 1 272 ? -47.171 -5.316 69.015 1.00 96.88 272 ILE A N 1
ATOM 1981 C CA . ILE A 1 272 ? -45.759 -4.918 69.061 1.00 96.88 272 ILE A CA 1
ATOM 1982 C C . ILE A 1 272 ? -45.311 -4.854 70.523 1.00 96.88 272 ILE A C 1
ATOM 1984 O O . ILE A 1 272 ? -45.829 -4.045 71.289 1.00 96.88 272 ILE A O 1
ATOM 1988 N N . VAL A 1 273 ? -44.339 -5.687 70.887 1.00 96.75 273 VAL A N 1
ATOM 1989 C CA . VAL A 1 273 ? -43.746 -5.763 72.235 1.00 96.75 273 VAL A CA 1
ATOM 1990 C C . VAL A 1 273 ? -42.326 -5.189 72.295 1.00 96.75 273 VAL A C 1
ATOM 1992 O O . VAL A 1 273 ? -41.804 -4.946 73.374 1.00 96.75 273 VAL A O 1
ATOM 1995 N N . TYR A 1 274 ? -41.714 -4.916 71.139 1.00 97.62 274 TYR A N 1
ATOM 1996 C CA . TYR A 1 274 ? -40.423 -4.234 71.017 1.00 97.62 274 TYR A CA 1
ATOM 1997 C C . TYR A 1 274 ? -40.414 -3.375 69.752 1.00 97.62 274 TYR A C 1
ATOM 1999 O O . TYR A 1 274 ? -40.903 -3.830 68.717 1.00 97.62 274 TYR A O 1
ATOM 2007 N N . ASN A 1 275 ? -39.866 -2.158 69.806 1.00 97.12 275 ASN A N 1
ATOM 2008 C CA . ASN A 1 275 ? -39.743 -1.273 68.644 1.00 97.12 275 ASN A CA 1
ATOM 2009 C C . ASN A 1 275 ? -38.600 -0.268 68.830 1.00 97.12 275 ASN A C 1
ATOM 2011 O O . ASN A 1 275 ? -38.768 0.721 69.540 1.00 97.12 275 ASN A O 1
ATOM 2015 N N . HIS A 1 276 ? -37.467 -0.502 68.171 1.00 96.50 276 HIS A N 1
ATOM 2016 C CA . HIS A 1 276 ? -36.297 0.372 68.258 1.00 96.50 276 HIS A CA 1
ATOM 2017 C C . HIS A 1 276 ? -35.673 0.634 66.889 1.00 96.50 276 HIS A C 1
ATOM 2019 O O . HIS A 1 276 ? -35.752 -0.186 65.972 1.00 96.50 276 HIS A O 1
ATOM 2025 N N . ARG A 1 277 ? -35.030 1.800 66.767 1.00 94.69 277 ARG A N 1
ATOM 2026 C CA . ARG A 1 277 ? -34.137 2.128 65.653 1.00 94.69 277 ARG A CA 1
ATOM 2027 C C . ARG A 1 277 ? -32.698 1.922 66.085 1.00 94.69 277 ARG A C 1
ATOM 2029 O O . ARG A 1 277 ? -32.340 2.300 67.196 1.00 94.69 277 ARG A O 1
ATOM 2036 N N . MET A 1 278 ? -31.912 1.298 65.221 1.00 94.00 278 MET A N 1
ATOM 2037 C CA . MET A 1 278 ? -30.565 0.846 65.542 1.00 94.00 278 MET A CA 1
ATOM 2038 C C . MET A 1 278 ? -29.685 0.887 64.297 1.00 94.00 278 MET A C 1
ATOM 2040 O O . MET A 1 278 ? -30.142 0.526 63.214 1.00 94.00 278 MET A O 1
ATOM 2044 N N . THR A 1 279 ? -28.420 1.248 64.466 1.00 91.06 279 THR A N 1
ATOM 2045 C CA . THR A 1 279 ? -27.407 1.170 63.410 1.00 91.06 279 THR A CA 1
ATOM 2046 C C . THR A 1 279 ? -26.601 -0.107 63.601 1.00 91.06 279 THR A C 1
ATOM 2048 O O . THR A 1 279 ? -26.203 -0.441 64.719 1.00 91.06 279 THR A O 1
ATOM 2051 N N . SER A 1 280 ? -26.383 -0.854 62.523 1.00 88.00 280 SER A N 1
ATOM 2052 C CA . SER A 1 280 ? -25.514 -2.032 62.578 1.00 88.00 280 SER A CA 1
ATOM 2053 C C . SER A 1 280 ? -24.056 -1.617 62.768 1.00 88.00 280 SER A C 1
ATOM 2055 O O . SER A 1 280 ? -23.636 -0.579 62.278 1.00 88.00 280 SER A O 1
ATOM 2057 N N . ASN A 1 281 ? -23.268 -2.425 63.472 1.00 84.81 281 ASN A N 1
ATOM 2058 C CA . ASN A 1 281 ? -21.827 -2.216 63.611 1.00 84.81 281 ASN A CA 1
ATOM 2059 C C . ASN A 1 281 ? -21.106 -3.463 63.099 1.00 84.81 281 ASN A C 1
ATOM 2061 O O . ASN A 1 281 ? -21.305 -4.550 63.648 1.00 84.81 281 ASN A O 1
ATOM 2065 N N . GLY A 1 282 ? -20.352 -3.333 62.001 1.00 75.00 282 GLY A N 1
ATOM 2066 C CA . GLY A 1 282 ? -19.694 -4.475 61.348 1.00 75.00 282 GLY A CA 1
ATOM 2067 C C . GLY A 1 282 ? -20.676 -5.590 60.963 1.00 75.00 282 GLY A C 1
ATOM 2068 O O . GLY A 1 282 ? -20.366 -6.774 61.096 1.00 75.00 282 GLY A O 1
ATOM 2069 N N . GLY A 1 283 ? -21.905 -5.209 60.593 1.00 83.00 283 GLY A N 1
ATOM 2070 C CA . GLY A 1 283 ? -22.977 -6.134 60.220 1.00 83.00 283 GLY A CA 1
ATOM 2071 C C . GLY A 1 283 ? -23.722 -6.782 61.380 1.00 83.00 283 GLY A C 1
ATOM 2072 O O . GLY A 1 283 ? -24.502 -7.699 61.147 1.00 83.00 283 GLY A O 1
ATOM 2073 N N . ARG A 1 284 ? -23.512 -6.342 62.624 1.00 91.38 284 ARG A N 1
ATOM 2074 C CA . ARG A 1 284 ? -24.220 -6.870 63.796 1.00 91.38 284 ARG A CA 1
ATOM 2075 C C . ARG A 1 284 ? -25.159 -5.826 64.391 1.00 91.38 284 ARG A C 1
ATOM 2077 O O . ARG A 1 284 ? -24.743 -4.698 64.648 1.00 91.38 284 ARG A O 1
ATOM 2084 N N . LEU A 1 285 ? -26.399 -6.221 64.670 1.00 94.69 285 LEU A N 1
ATOM 2085 C CA . LEU A 1 285 ? -27.313 -5.502 65.561 1.00 94.69 285 LEU A CA 1
ATOM 2086 C C . LEU A 1 285 ? -27.416 -6.263 66.880 1.00 94.69 285 LEU A C 1
ATOM 2088 O O . LEU A 1 285 ? -27.543 -7.488 66.884 1.00 94.69 285 LEU A O 1
ATOM 2092 N N . GLU A 1 286 ? -27.378 -5.537 67.987 1.00 95.62 286 GLU A N 1
ATOM 2093 C CA . GLU A 1 286 ? -27.504 -6.083 69.336 1.00 95.62 286 GLU A CA 1
ATOM 2094 C C . GLU A 1 286 ? -28.846 -5.666 69.941 1.00 95.62 286 GLU A C 1
ATOM 2096 O O . GLU A 1 286 ? -29.040 -4.512 70.320 1.00 95.62 286 GLU A O 1
ATOM 2101 N N . VAL A 1 287 ? -29.798 -6.596 69.963 1.00 96.44 287 VAL A N 1
ATOM 2102 C CA . VAL A 1 287 ? -31.165 -6.364 70.435 1.00 96.44 287 VAL A CA 1
ATOM 2103 C C . VAL A 1 287 ? -31.246 -6.831 71.887 1.00 96.44 287 VAL A C 1
ATOM 2105 O O . VAL A 1 287 ? -31.387 -8.023 72.156 1.00 96.44 287 VAL A O 1
ATOM 2108 N N . ASN A 1 288 ? -31.140 -5.876 72.807 1.00 94.81 288 ASN A N 1
ATOM 2109 C CA . ASN A 1 288 ? -31.159 -6.088 74.259 1.00 94.81 288 ASN A CA 1
ATOM 2110 C C . ASN A 1 288 ? -32.506 -5.669 74.873 1.00 94.81 288 ASN A C 1
ATOM 2112 O O . ASN A 1 288 ? -33.335 -5.054 74.194 1.00 94.81 288 ASN A O 1
ATOM 2116 N N . GLY A 1 289 ? -32.696 -5.937 76.170 1.00 93.75 289 GLY A N 1
ATOM 2117 C CA . GLY A 1 289 ? -33.895 -5.533 76.913 1.00 93.75 289 GLY A CA 1
ATOM 2118 C C . GLY A 1 289 ? -35.078 -6.476 76.693 1.00 93.75 289 GLY A C 1
ATOM 2119 O O . GLY A 1 289 ? -36.228 -6.036 76.714 1.00 93.75 289 GLY A O 1
ATOM 2120 N N . LEU A 1 290 ? -34.804 -7.747 76.382 1.00 95.69 290 LEU A N 1
ATOM 2121 C CA . LEU A 1 290 ? -35.821 -8.754 76.077 1.00 95.69 290 LEU A CA 1
ATOM 2122 C C . LEU A 1 290 ? -36.190 -9.620 77.291 1.00 95.69 290 LEU A C 1
ATOM 2124 O O . LEU A 1 290 ? -37.096 -10.443 77.192 1.00 95.69 290 LEU A O 1
ATOM 2128 N N . GLU A 1 291 ? -35.550 -9.406 78.443 1.0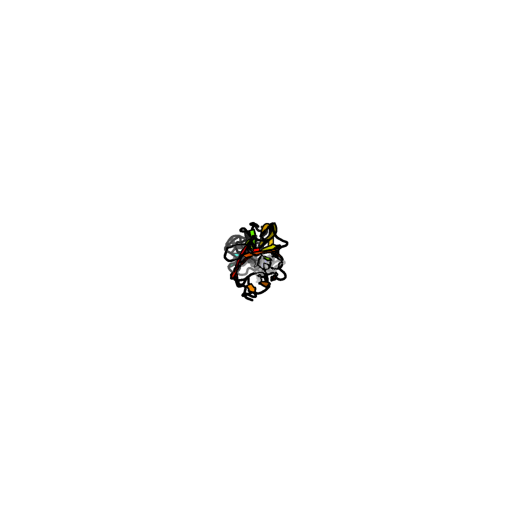0 94.75 291 GLU A N 1
ATOM 2129 C CA . GLU A 1 291 ? -35.788 -10.133 79.697 1.00 94.75 291 GLU A CA 1
ATOM 2130 C C . GLU A 1 291 ? -37.217 -9.992 80.244 1.00 94.75 291 GLU A C 1
ATOM 2132 O O . GLU A 1 291 ? -37.664 -10.816 81.030 1.00 94.75 291 GLU A O 1
ATOM 2137 N N . GLN A 1 292 ? -37.951 -8.955 79.830 1.00 91.94 292 GLN A N 1
ATOM 2138 C CA . GLN A 1 292 ? -39.333 -8.715 80.264 1.00 91.94 292 GLN A CA 1
ATOM 2139 C C . GLN A 1 292 ? -40.371 -9.476 79.426 1.00 91.94 292 GLN A C 1
ATOM 2141 O O . GLN A 1 292 ? -41.567 -9.391 79.708 1.00 91.94 292 GLN A O 1
ATOM 2146 N N . LEU A 1 293 ? -39.944 -10.159 78.360 1.00 94.81 293 LEU A N 1
ATOM 2147 C CA . LEU A 1 293 ? -40.834 -10.941 77.510 1.00 94.81 293 LEU A CA 1
ATOM 2148 C C . LEU A 1 293 ? -41.130 -12.298 78.158 1.00 94.81 293 LEU A C 1
ATOM 2150 O O . LEU A 1 293 ? -40.220 -12.992 78.604 1.00 94.81 293 LEU A O 1
ATOM 2154 N N . GLU A 1 294 ? -42.406 -12.680 78.174 1.00 94.88 294 GLU A N 1
ATOM 2155 C CA . GLU A 1 294 ? -42.859 -13.986 78.662 1.00 94.88 294 GLU A CA 1
ATOM 2156 C C . GLU A 1 294 ? -42.332 -15.139 77.784 1.00 94.88 294 GLU A C 1
ATOM 2158 O O . GLU A 1 294 ? -42.041 -14.962 76.599 1.00 94.88 294 GLU A O 1
ATOM 2163 N N . GLU A 1 295 ? -42.237 -16.351 78.338 1.00 96.06 295 GLU A N 1
ATOM 2164 C CA . GLU A 1 295 ? -41.877 -17.548 77.568 1.00 96.06 295 GLU A CA 1
ATOM 2165 C C . GLU A 1 295 ? -42.935 -17.869 76.503 1.00 96.06 295 GLU A C 1
ATOM 2167 O O . GLU A 1 295 ? -43.983 -18.463 76.765 1.00 96.06 295 GLU A O 1
ATOM 2172 N N . ALA A 1 296 ? -42.659 -17.463 75.268 1.00 94.62 296 ALA A N 1
ATOM 2173 C CA . ALA A 1 296 ? -43.555 -17.638 74.140 1.00 94.62 296 ALA A CA 1
ATOM 2174 C C . ALA A 1 296 ? -42.792 -17.594 72.804 1.00 94.62 296 ALA A C 1
ATOM 2176 O O . ALA A 1 296 ? -41.660 -17.102 72.716 1.00 94.62 296 ALA A O 1
ATOM 2177 N N . PRO A 1 297 ? -43.398 -18.090 71.713 1.00 96.81 297 PRO A N 1
ATOM 2178 C CA . PRO A 1 297 ? -42.933 -17.773 70.372 1.00 96.81 297 PRO A CA 1
ATOM 2179 C C . PRO A 1 297 ? -43.277 -16.320 69.999 1.00 96.81 297 PRO A C 1
ATOM 2181 O O . PRO A 1 297 ? -44.387 -15.843 70.230 1.00 96.81 297 PRO A O 1
ATOM 2184 N N . TYR A 1 298 ? -42.339 -15.658 69.328 1.00 97.62 298 TYR A N 1
ATOM 2185 C CA . TYR A 1 298 ? -42.456 -14.291 68.821 1.00 97.62 298 TYR A CA 1
ATOM 2186 C C . TYR A 1 298 ? -42.073 -14.224 67.339 1.00 97.62 298 TYR A C 1
ATOM 2188 O O . TYR A 1 298 ? -41.436 -15.133 66.799 1.00 97.62 298 TYR A O 1
ATOM 2196 N N . PHE A 1 299 ? -42.409 -13.118 66.678 1.00 96.69 299 PHE A N 1
ATOM 2197 C CA . PHE A 1 299 ? -41.882 -12.783 65.355 1.00 96.69 299 PHE A CA 1
ATOM 2198 C C . PHE A 1 299 ? -41.097 -11.481 65.415 1.00 96.69 299 PHE A C 1
ATOM 2200 O O . PHE A 1 299 ? -41.577 -10.493 65.959 1.00 96.69 299 PHE A O 1
ATOM 2207 N N . ILE A 1 300 ? -39.910 -11.458 64.821 1.00 96.19 300 ILE A N 1
ATOM 2208 C CA . ILE A 1 300 ? -39.111 -10.246 64.651 1.00 96.19 300 ILE A CA 1
ATOM 2209 C C . ILE A 1 300 ? -39.202 -9.765 63.210 1.00 96.19 300 ILE A C 1
ATOM 2211 O O . ILE A 1 300 ? -38.996 -10.553 62.289 1.00 96.19 300 ILE A O 1
ATOM 2215 N N . LYS A 1 301 ? -39.483 -8.473 63.028 1.00 94.50 301 LYS A N 1
ATOM 2216 C CA . LYS A 1 301 ? -39.379 -7.753 61.761 1.00 94.50 301 LYS A CA 1
ATOM 2217 C C . LYS A 1 301 ? -38.166 -6.834 61.787 1.00 94.50 301 LYS A C 1
ATOM 2219 O O . LYS A 1 301 ? -38.094 -5.950 62.638 1.00 94.50 301 LYS A O 1
ATOM 2224 N N . ILE A 1 302 ? -37.262 -6.995 60.828 1.00 92.31 302 ILE A N 1
ATOM 2225 C CA . ILE A 1 302 ? -36.105 -6.108 60.633 1.00 92.31 302 ILE A CA 1
ATOM 2226 C C . ILE A 1 302 ? -36.318 -5.373 59.317 1.00 92.31 302 ILE A C 1
ATOM 2228 O O . ILE A 1 302 ? -36.530 -6.023 58.298 1.00 92.31 302 ILE A O 1
ATOM 2232 N N . THR A 1 303 ? -36.313 -4.040 59.349 1.00 89.88 303 THR A N 1
ATOM 2233 C CA . THR A 1 303 ? -36.561 -3.186 58.176 1.00 89.88 303 THR A CA 1
ATOM 2234 C C . THR A 1 303 ? -35.356 -2.288 57.917 1.00 89.88 303 THR A C 1
ATOM 2236 O O . THR A 1 303 ? -35.012 -1.489 58.790 1.00 89.88 303 THR A O 1
ATOM 2239 N N . SER A 1 304 ? -34.738 -2.403 56.739 1.00 85.31 304 SER A N 1
ATOM 2240 C CA . SER A 1 304 ? -33.668 -1.502 56.284 1.00 85.31 304 SER A CA 1
ATOM 2241 C C . SER A 1 304 ? -34.228 -0.100 56.041 1.00 85.31 304 SER A C 1
ATOM 2243 O O . SER A 1 304 ? -35.298 0.047 55.446 1.00 85.31 304 SER A O 1
ATOM 2245 N N . LYS A 1 305 ? -33.532 0.947 56.497 1.00 84.94 305 LYS A N 1
ATOM 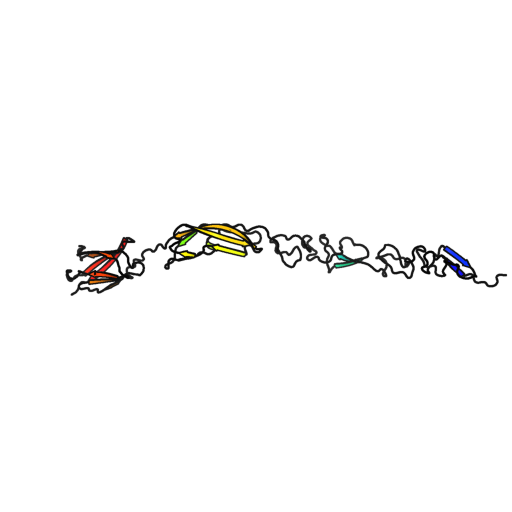2246 C CA . LYS A 1 305 ? -33.923 2.343 56.228 1.00 84.94 305 LYS A CA 1
ATOM 2247 C C . LYS A 1 305 ? -33.393 2.889 54.906 1.00 84.94 305 LYS A C 1
ATOM 2249 O O . LYS A 1 305 ? -33.919 3.899 54.457 1.00 84.94 305 LYS A O 1
ATOM 2254 N N . ILE A 1 306 ? -32.420 2.218 54.291 1.00 66.81 306 ILE A N 1
ATOM 2255 C CA . ILE A 1 306 ? -31.835 2.629 53.009 1.00 66.81 306 ILE A CA 1
ATOM 2256 C C . ILE A 1 306 ? -32.731 2.181 51.842 1.00 66.81 306 ILE A C 1
ATOM 2258 O O . ILE A 1 306 ? -33.018 2.983 50.963 1.00 66.81 306 ILE A O 1
ATOM 2262 N N . GLY A 1 307 ? -33.258 0.950 51.888 1.00 64.38 307 GLY A N 1
ATOM 2263 C CA . GLY A 1 307 ? -34.103 0.386 50.819 1.00 64.38 307 GLY A CA 1
ATOM 2264 C C . GLY A 1 307 ? -35.554 0.070 51.205 1.00 64.38 307 GLY A C 1
ATOM 2265 O O . GLY A 1 307 ? -36.347 -0.350 50.370 1.00 64.38 307 GLY A O 1
ATOM 2266 N N . GLY A 1 308 ? -35.939 0.217 52.480 1.00 72.06 308 GLY A N 1
ATOM 2267 C CA . GLY A 1 308 ? -37.298 -0.090 52.966 1.00 72.06 308 GLY A CA 1
ATOM 2268 C C . GLY A 1 308 ? -37.642 -1.585 53.053 1.00 72.06 308 GLY A C 1
ATOM 2269 O O . GLY A 1 308 ? -38.688 -1.948 53.599 1.00 72.06 308 GLY A O 1
ATOM 2270 N N . ASN A 1 309 ? -36.757 -2.453 52.565 1.00 77.19 309 ASN A N 1
ATOM 2271 C CA . ASN A 1 309 ? -36.910 -3.903 52.581 1.00 77.19 309 ASN A CA 1
ATOM 2272 C C . ASN A 1 309 ? -37.009 -4.463 54.003 1.00 77.19 309 ASN A C 1
ATOM 2274 O O . ASN A 1 309 ? -36.394 -3.948 54.941 1.00 77.19 309 ASN A O 1
ATOM 2278 N N . SER A 1 310 ? -37.810 -5.522 54.174 1.00 86.56 310 SER A N 1
ATOM 2279 C CA . SER A 1 310 ? -38.051 -6.119 55.489 1.00 86.56 310 SER A CA 1
ATOM 2280 C C . SER A 1 310 ? -38.146 -7.640 55.475 1.00 86.56 310 SER A C 1
ATOM 2282 O O . SER A 1 310 ? -38.604 -8.235 54.504 1.00 86.56 310 SER A O 1
ATOM 2284 N N . ILE A 1 311 ? -37.749 -8.259 56.588 1.00 87.88 311 ILE A N 1
ATOM 2285 C CA . ILE A 1 311 ? -37.764 -9.711 56.803 1.00 87.88 311 ILE A CA 1
ATOM 2286 C C . ILE A 1 311 ? -38.491 -9.999 58.091 1.00 87.88 311 ILE A C 1
ATOM 2288 O O . ILE A 1 311 ? -38.433 -9.202 59.029 1.00 87.88 311 ILE A O 1
ATOM 2292 N N . TYR A 1 312 ? -39.090 -11.183 58.145 1.00 91.12 312 TYR A N 1
ATOM 2293 C CA . TYR A 1 312 ? -39.666 -11.738 59.354 1.00 91.12 312 TYR A CA 1
ATOM 2294 C C . TYR A 1 312 ? -38.937 -13.024 59.724 1.00 91.12 312 TYR A C 1
ATOM 2296 O O . TYR A 1 312 ? -38.744 -13.895 58.875 1.00 91.12 312 TYR A O 1
ATOM 2304 N N . LYS A 1 313 ? -38.559 -13.165 60.996 1.00 91.69 313 LYS A N 1
ATOM 2305 C CA . LYS A 1 313 ? -38.071 -14.434 61.552 1.00 91.69 313 LYS A CA 1
ATOM 2306 C C . LYS A 1 313 ? -38.841 -14.802 62.806 1.00 91.69 313 LYS A C 1
ATOM 2308 O O . LYS A 1 313 ? -39.307 -13.936 63.539 1.00 91.69 313 LYS A O 1
ATOM 2313 N N . LYS A 1 314 ? -38.978 -16.104 63.043 1.00 94.06 314 LYS A N 1
ATOM 2314 C CA . LYS A 1 314 ? -39.550 -16.626 64.282 1.00 94.06 314 LYS A CA 1
ATOM 2315 C C . LYS A 1 314 ? -38.480 -16.636 65.369 1.00 94.06 314 LYS A C 1
ATOM 2317 O O . LYS A 1 314 ? -37.373 -17.116 65.134 1.00 94.06 314 LYS A O 1
ATOM 2322 N N . LEU A 1 315 ? -38.841 -16.160 66.549 1.00 95.38 315 LEU A N 1
ATOM 2323 C CA . LEU A 1 315 ? -38.062 -16.260 67.774 1.00 95.38 315 LEU A CA 1
ATOM 2324 C C . LEU A 1 315 ? -38.811 -17.125 68.787 1.00 95.38 315 LEU A C 1
ATOM 2326 O O . LEU A 1 315 ? -40.037 -17.227 68.741 1.00 95.38 315 LEU A O 1
ATOM 2330 N N . ILE A 1 316 ? -38.076 -17.750 69.693 1.00 96.44 316 ILE A N 1
ATOM 2331 C CA . ILE A 1 316 ? -38.618 -18.508 70.817 1.00 96.44 316 ILE A CA 1
ATOM 2332 C C . ILE A 1 316 ? -37.954 -17.950 72.075 1.00 96.44 316 ILE A C 1
ATOM 2334 O O . ILE A 1 316 ? -36.735 -18.036 72.186 1.00 96.44 316 ILE A O 1
ATOM 2338 N N . LYS A 1 317 ? -38.720 -17.354 72.995 1.00 95.12 317 LYS A N 1
ATOM 2339 C CA . LYS A 1 317 ? -38.209 -17.027 74.333 1.00 95.12 317 LYS A CA 1
ATOM 2340 C C . LYS A 1 317 ? -38.229 -18.304 75.163 1.00 95.12 317 LYS A C 1
ATOM 2342 O O . LYS A 1 317 ? -39.250 -18.991 75.192 1.00 95.12 317 LYS A O 1
ATOM 2347 N N . HIS A 1 318 ? -37.113 -18.600 75.808 1.00 89.75 318 HIS A N 1
ATOM 2348 C CA . HIS A 1 318 ? -37.007 -19.641 76.821 1.00 89.75 318 HIS A CA 1
ATOM 2349 C C . HIS A 1 318 ? -35.980 -19.182 77.855 1.00 89.75 318 HIS A C 1
ATOM 2351 O O . HIS A 1 318 ? -34.940 -18.646 77.465 1.00 89.75 318 HIS A O 1
ATOM 2357 N N . GLU A 1 319 ? -36.308 -19.301 79.138 1.00 74.19 319 GLU A N 1
ATOM 2358 C CA . GLU A 1 319 ? -35.386 -19.023 80.248 1.00 74.19 319 GLU A CA 1
ATOM 2359 C C . GLU A 1 319 ? -34.360 -20.146 80.458 1.00 74.19 319 GLU A C 1
ATOM 2361 O O . GLU A 1 319 ? -34.725 -21.341 80.351 1.00 74.19 319 GLU A O 1
#

Radius of gyration: 54.34 Å; chains: 1; bounding box: 112×31×159 Å

pLDDT: mean 91.32, std 10.0, range [45.44, 98.62]

Sequence (319 aa):
VDNGLTFTTYYADSDGDTFGDPSSTVSTCDGAPAGYVTDNTDCDDTAAAVNPAATEICDGIDNDCDGLIDDADPSVSGQTTWYADTDGDTFGNLADSIVSCNQPAGYVADNTDCDDTNNTVYPGAPEIQCNGIDENCNGMADDVDSINPVCLTKDITVQLDGTGNASIVAADVDNGSSDNCGIDTMTVSPSNFNSSNTGDNIVTLTVTDLEGNSTQCTATVTVEDTLGIDDFNLNSVRITPNPFDSYIYVYLPLGLHNSDFEVKIFDLNGRIVYNHRMTSNGGRLEVNGLEQLEEAPYFIKITSKIGGNSIYKKLIKHE

Foldseek 3Di:
DPPPQDKAKWFAQQCPLQAHDLVHIDIDSPDADPRTHNHHQFPDSNDSQQDLVHQAELPQHNRNSPPAHFPRDPRYDDWAKWFAQQCPLQAHDPVHIDTGSDHDPRTHRHHQFPDSNDSQAGACHDADAQPQHNSNPPPDHRLDDDDAWAFDFEAEEDEADPVFKDFDFQVRTGDDTADPNGWDDKGKPPGMDGPVRAAWDKMKIWTAHPNGHIDIDIYIYHYHYPPPPDPVPLVQWDWPDFQDAFKIKIAADPVQAQFKKWKWKAAPVRDTPDTDIDTHHRRIDIGGRCNPPDQGKMKMWIATPVPRDIDIDIGGHDD

Secondary structure (DSSP, 8-state):
----PPPEEEEE-SSSSS--EEEEEEEESS-PPTTEES----S-TT-TTSSTTSPPBSSSS-SSSSS--GGG-TT-B-PEEEEE-SSSSS--EEEEEEEESS--TTEES----S-TT-TT-STTPPP-TTSS--TT-SS-TT----PPPB--B--EEEE--TTSEEE--HHHHBS--B-SS-EEEEEEES-EEEGGG-EEEEEEEEEEESSS-EEEEEEEEEEE---------TTT-EEESSSBSSEEEEE--GGGTT-EEEEEEE-TT--EEEEEEEE-BTTEEEEE--TTS-SSEEEEEEEETTT--EEEEEEEB--